Protein AF-0000000065772788 (afdb_homodimer)

InterPro domains:
  IPR006741 Accessory gene regulator B [MF_00784] (1-187)
  IPR006741 Accessory gene regulator B [PF04647] (7-178)
  IPR006741 Accessory gene regulator B [SM00793] (3-186)

Sequence (374 aa):
MRKFLKSAIEYLAKDLDLDKELLEQIQYVVIVLTFEFIKCISVILIAGILGYFKESLIVILSMCFIKPFIGGYHEDSQLKCFIATLIITTSIIMLVTFNKLNLFSIVILNLFSIFSIYNKAPVIDSRFPLTKEHLIKKNKILSVTNSSILFLITLIFFKISWISQTITWTLLIQTLLLFNKYKREDSMRKFLKSAIEYLAKDLDLDKELLEQIQYVVIVLTFEFIKCISVILIAGILGYFKESLIVILSMCFIKPFIGGYHEDSQLKCFIATLIITTSIIMLVTFNKLNLFSIVILNLFSIFSIYNKAPVIDSRFPLTKEHLIKKNKILSVTNSSILFLITLIFFKISWISQTITWTLLIQTLLLFNKYKREDS

Organism: Clostridium perfringens (strain 13 / Type A) (NCBI:txid195102)

Radius of gyration: 22.81 Å; Cα contacts (8 Å, |Δi|>4): 419; chains: 2; bounding box: 72×56×48 Å

Structure (mmCIF, N/CA/C/O backbone):
data_AF-0000000065772788-model_v1
#
loop_
_entity.id
_entity.type
_entity.pdbx_description
1 polymer 'Putative AgrB-like protein 1'
#
loop_
_atom_site.group_PDB
_atom_site.id
_atom_site.type_symbol
_atom_site.label_atom_id
_atom_site.label_alt_id
_atom_site.label_comp_id
_atom_site.label_asym_id
_atom_site.label_entity_id
_atom_site.label_seq_id
_atom_site.pdbx_PDB_ins_code
_atom_site.Cartn_x
_atom_site.Cartn_y
_atom_site.Cartn_z
_atom_site.occupancy
_atom_site.B_iso_or_equiv
_atom_site.auth_seq_id
_atom_site.auth_comp_id
_atom_site.auth_asym_id
_atom_site.auth_atom_id
_atom_site.pdbx_PDB_model_num
ATOM 1 N N . MET A 1 1 ? -33 10.641 -1.117 1 63.16 1 MET A N 1
ATOM 2 C CA . MET A 1 1 ? -32.531 9.891 0.041 1 63.16 1 MET A CA 1
ATOM 3 C C . MET A 1 1 ? -31.828 10.812 1.042 1 63.16 1 MET A C 1
ATOM 5 O O . MET A 1 1 ? -32.188 10.82 2.225 1 63.16 1 MET A O 1
ATOM 9 N N . ARG A 1 2 ? -31.078 11.656 0.508 1 64.94 2 ARG A N 1
ATOM 10 C CA . ARG A 1 2 ? -30.359 12.539 1.412 1 64.94 2 ARG A CA 1
ATOM 11 C C . ARG A 1 2 ? -31.312 13.398 2.23 1 64.94 2 ARG A C 1
ATOM 13 O O . ARG A 1 2 ? -31.141 13.555 3.441 1 64.94 2 ARG A O 1
ATOM 20 N N . LYS A 1 3 ? -32.219 13.906 1.571 1 65.69 3 LYS A N 1
ATOM 21 C CA . LYS A 1 3 ? -33.156 14.781 2.236 1 65.69 3 LYS A CA 1
ATOM 22 C C . LYS A 1 3 ? -33.969 14.023 3.299 1 65.69 3 LYS A C 1
ATOM 24 O O . LYS A 1 3 ? -34.219 14.555 4.379 1 65.69 3 LYS A O 1
ATOM 29 N N . PHE A 1 4 ? -34.219 12.797 2.908 1 64.69 4 PHE A N 1
ATOM 30 C CA . PHE A 1 4 ? -34.969 11.961 3.828 1 64.69 4 PHE A CA 1
ATOM 31 C C . PHE A 1 4 ? -34.156 11.641 5.07 1 64.69 4 PHE A C 1
ATOM 33 O O . PHE A 1 4 ? -34.656 11.695 6.191 1 64.69 4 PHE A O 1
ATOM 40 N N . LEU A 1 5 ? -32.938 11.305 4.914 1 66.06 5 LEU A N 1
ATOM 41 C CA . LEU A 1 5 ? -32.062 10.945 6.027 1 66.06 5 LEU A CA 1
ATOM 42 C C . LEU A 1 5 ? -31.812 12.148 6.938 1 66.06 5 LEU A C 1
ATOM 44 O O . LEU A 1 5 ? -31.797 12.008 8.164 1 66.06 5 LEU A O 1
ATOM 48 N N . LYS A 1 6 ? -31.719 13.289 6.234 1 69.31 6 LYS A N 1
ATOM 49 C CA . LYS A 1 6 ? -31.562 14.516 7.008 1 69.31 6 LYS A CA 1
ATOM 50 C C . LYS A 1 6 ? -32.781 14.773 7.898 1 69.31 6 LYS A C 1
ATOM 52 O O . LYS A 1 6 ? -32.625 15.117 9.07 1 69.31 6 LYS A O 1
ATOM 57 N N . SER A 1 7 ? -33.812 14.57 7.277 1 69.06 7 SER A N 1
ATOM 58 C CA . SER A 1 7 ? -35.062 14.805 8.008 1 69.06 7 SER A CA 1
ATOM 59 C C . SER A 1 7 ? -35.219 13.82 9.164 1 69.06 7 SER A C 1
ATOM 61 O O . SER A 1 7 ? -35.656 14.195 10.25 1 69.06 7 SER A O 1
ATOM 63 N N . ALA A 1 8 ? -34.781 12.625 8.953 1 70.25 8 ALA A N 1
ATOM 64 C CA . ALA A 1 8 ? -34.875 11.602 9.992 1 70.25 8 ALA A CA 1
ATOM 65 C C . ALA A 1 8 ? -33.969 11.938 11.164 1 70.25 8 ALA A C 1
ATOM 67 O O . ALA A 1 8 ? -34.344 11.781 12.328 1 70.25 8 ALA A O 1
ATOM 68 N N . ILE A 1 9 ? -32.844 12.43 10.914 1 68.56 9 ILE A N 1
ATOM 69 C CA . ILE A 1 9 ? -31.859 12.766 11.945 1 68.56 9 ILE A CA 1
ATOM 70 C C . ILE A 1 9 ? -32.344 13.977 12.734 1 68.56 9 ILE A C 1
ATOM 72 O O . ILE A 1 9 ? -32.25 14.008 13.969 1 68.56 9 ILE A O 1
ATOM 76 N N . GLU A 1 10 ? -32.906 14.93 11.969 1 68.94 10 GLU A N 1
ATOM 77 C CA . GLU A 1 10 ? -33.469 16.109 12.625 1 68.94 10 GLU A CA 1
ATOM 78 C C . GLU A 1 10 ? -34.594 15.742 13.555 1 68.94 10 GLU A C 1
ATOM 80 O O . GLU A 1 10 ? -34.75 16.312 14.641 1 68.94 10 GLU A O 1
ATOM 85 N N . TYR A 1 11 ? -35.219 14.805 13.086 1 67.31 11 TYR A N 1
ATOM 86 C CA . TYR A 1 11 ? -36.344 14.312 13.891 1 67.31 11 TYR A CA 1
ATOM 87 C C . TYR A 1 11 ? -35.844 13.641 15.164 1 67.31 11 TYR A C 1
ATOM 89 O O . TYR A 1 11 ? -36.375 13.875 16.25 1 67.31 11 TYR A O 1
ATOM 97 N N . LEU A 1 12 ? -34.781 12.922 15.078 1 66.44 12 LEU A N 1
ATOM 98 C CA . LEU A 1 12 ? -34.219 12.195 16.219 1 66.44 12 LEU A CA 1
ATOM 99 C C . LEU A 1 12 ? -33.5 13.148 17.172 1 66.44 12 LEU A C 1
ATOM 101 O O . LEU A 1 12 ? -33.5 12.93 18.391 1 66.44 12 LEU A O 1
ATOM 105 N N . ALA A 1 13 ? -32.969 14.18 16.594 1 66 13 ALA A N 1
ATOM 106 C CA . ALA A 1 13 ? -32.188 15.156 17.359 1 66 13 ALA A CA 1
ATOM 107 C C . ALA A 1 13 ? -33.094 16.156 18.078 1 66 13 ALA A C 1
ATOM 109 O O . ALA A 1 13 ? -32.688 16.844 19 1 66 13 ALA A O 1
ATOM 110 N N . LYS A 1 14 ? -34.281 16.297 17.547 1 63.72 14 LYS A N 1
ATOM 111 C CA . LYS A 1 14 ? -35.219 17.25 18.141 1 63.72 14 LYS A CA 1
ATOM 112 C C . LYS A 1 14 ? -35.25 17.078 19.656 1 63.72 14 LYS A C 1
ATOM 114 O O . LYS A 1 14 ? -35.312 18.062 20.391 1 63.72 14 LYS A O 1
ATOM 119 N N . ASP A 1 15 ? -35.156 15.836 20 1 63.75 15 ASP A N 1
ATOM 120 C CA . ASP A 1 15 ? -35.312 15.594 21.438 1 63.75 15 ASP A CA 1
ATOM 121 C C . ASP A 1 15 ? -33.969 15.641 22.141 1 63.75 15 ASP A C 1
ATOM 123 O O . ASP A 1 15 ? -33.906 15.609 23.375 1 63.75 15 ASP A O 1
ATOM 127 N N . LEU A 1 16 ? -32.938 15.703 21.281 1 62 16 LEU A N 1
ATOM 128 C CA . LEU A 1 16 ? -31.609 15.625 21.859 1 62 16 LEU A CA 1
ATOM 129 C C . LEU A 1 16 ? -30.922 16.984 21.812 1 62 16 LEU A C 1
ATOM 131 O O . LEU A 1 16 ? -30.984 17.672 20.797 1 62 16 LEU A O 1
ATOM 135 N N . ASP A 1 17 ? -31.328 18 22.594 1 65.5 17 ASP A N 1
ATOM 136 C CA . ASP A 1 17 ? -30.656 19.297 22.703 1 65.5 17 ASP A CA 1
ATOM 137 C C . ASP A 1 17 ? -29.234 19.234 22.156 1 65.5 17 ASP A C 1
ATOM 139 O O . ASP A 1 17 ? -28.281 19.531 22.875 1 65.5 17 ASP A O 1
ATOM 143 N N . LEU A 1 18 ? -29.062 18.75 21.016 1 65.12 18 LEU A N 1
ATOM 144 C CA . LEU A 1 18 ? -27.719 18.641 20.453 1 65.12 18 LEU A CA 1
ATOM 145 C C . LEU A 1 18 ? -27.312 19.953 19.781 1 65.12 18 LEU A C 1
ATOM 147 O O . LEU A 1 18 ? -28.156 20.641 19.203 1 65.12 18 LEU A O 1
ATOM 151 N N . ASP A 1 19 ? -26.109 20.375 20.016 1 76.12 19 ASP A N 1
ATOM 152 C CA . ASP A 1 19 ? -25.516 21.516 19.328 1 76.12 19 ASP A CA 1
ATOM 153 C C . ASP A 1 19 ? -25.562 21.328 17.812 1 76.12 19 ASP A C 1
ATOM 155 O O . ASP A 1 19 ? -25.469 20.203 17.312 1 76.12 19 ASP A O 1
ATOM 159 N N . LYS A 1 20 ? -25.969 22.359 17.109 1 77.69 20 LYS A N 1
ATOM 160 C CA . LYS A 1 20 ? -26.109 22.359 15.664 1 77.69 20 LYS A CA 1
ATOM 161 C C . LYS A 1 20 ? -24.906 21.703 14.984 1 77.69 20 LYS A C 1
ATOM 163 O O . LYS A 1 20 ? -25.062 20.953 14.016 1 77.69 20 LYS A O 1
ATOM 168 N N . GLU A 1 21 ? -23.719 21.922 15.5 1 75.31 21 GLU A N 1
ATOM 169 C CA . GLU A 1 21 ? -22.5 21.344 14.938 1 75.31 21 GLU A CA 1
ATOM 170 C C . GLU A 1 21 ? -22.469 19.828 15.094 1 75.31 21 GLU A C 1
ATOM 172 O O . GLU A 1 21 ? -22.094 19.109 14.164 1 75.31 21 GLU A O 1
ATOM 177 N N . LEU A 1 22 ? -22.891 19.406 16.188 1 74.5 22 LEU A N 1
ATOM 178 C CA . LEU A 1 22 ? -22.938 17.984 16.453 1 74.5 22 LEU A CA 1
ATOM 179 C C . LEU A 1 22 ? -24 17.297 15.594 1 74.5 22 LEU A C 1
ATOM 181 O O . LEU A 1 22 ? -23.781 16.188 15.094 1 74.5 22 LEU A O 1
ATOM 185 N N . LEU A 1 23 ? -25.016 17.984 15.375 1 78.5 23 LEU A N 1
ATOM 186 C CA . LEU A 1 23 ? -26.094 17.453 14.547 1 78.5 23 LEU A CA 1
ATOM 187 C C . LEU A 1 23 ? -25.641 17.281 13.102 1 78.5 23 LEU A C 1
ATOM 189 O O . LEU A 1 23 ? -25.938 16.266 12.469 1 78.5 23 LEU A O 1
ATOM 193 N N . GLU A 1 24 ? -24.891 18.219 12.586 1 78.56 24 GLU A N 1
ATOM 194 C CA . GLU A 1 24 ? -24.375 18.156 11.227 1 78.56 24 GLU A CA 1
ATOM 195 C C . GLU A 1 24 ? -23.391 17 11.07 1 78.56 24 GLU A C 1
ATOM 197 O O . GLU A 1 24 ? -23.375 16.312 10.047 1 78.56 24 GLU A O 1
ATOM 202 N N . GLN A 1 25 ? -22.578 16.812 12.078 1 74.94 25 GLN A N 1
ATOM 203 C CA . GLN A 1 25 ? -21.625 15.719 12.078 1 74.94 25 GLN A CA 1
ATOM 204 C C . GLN A 1 25 ? -22.328 14.367 12.07 1 74.94 25 GLN A C 1
ATOM 206 O O . GLN A 1 25 ? -21.969 13.469 11.312 1 74.94 25 GLN A O 1
ATOM 211 N N . ILE A 1 26 ? -23.375 14.273 12.875 1 77.19 26 ILE A N 1
ATOM 212 C CA . ILE A 1 26 ? -24.156 13.047 12.969 1 77.19 26 ILE A CA 1
ATOM 213 C C . ILE A 1 26 ? -24.875 12.789 11.648 1 77.19 26 ILE A C 1
ATOM 215 O O . ILE A 1 26 ? -24.891 11.656 11.156 1 77.19 26 ILE A O 1
ATOM 219 N N . GLN A 1 27 ? -25.422 13.844 11.109 1 79 27 GLN A N 1
ATOM 220 C CA . GLN A 1 27 ? -26.094 13.727 9.828 1 79 27 GLN A CA 1
ATOM 22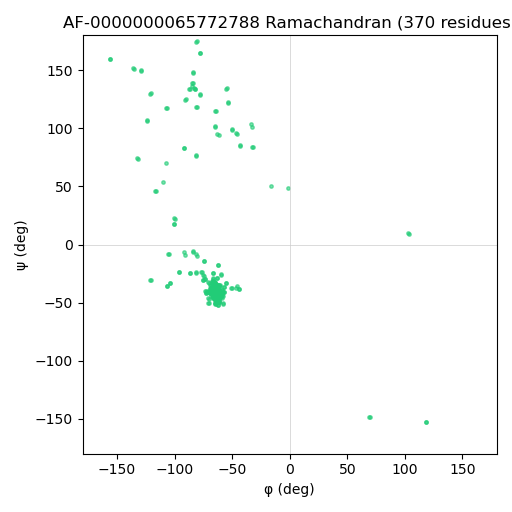1 C C . GLN A 1 27 ? -25.156 13.203 8.742 1 79 27 GLN A C 1
ATOM 223 O O . GLN A 1 27 ? -25.516 12.328 7.965 1 79 27 GLN A O 1
ATOM 228 N N . TYR A 1 28 ? -23.969 13.703 8.781 1 74.75 28 TYR A N 1
ATOM 229 C CA . TYR A 1 28 ? -22.969 13.297 7.801 1 74.75 28 TYR A CA 1
ATOM 230 C C . TYR A 1 28 ? -22.625 11.82 7.961 1 74.75 28 TYR A C 1
ATOM 232 O O . TYR A 1 28 ? -22.594 11.07 6.98 1 74.75 28 TYR A O 1
ATOM 240 N N . VAL A 1 29 ? -22.438 11.422 9.148 1 73.31 29 VAL A N 1
ATOM 241 C CA . VAL A 1 29 ? -22.031 10.055 9.445 1 73.31 29 VAL A CA 1
ATOM 242 C C . VAL A 1 29 ? -23.141 9.086 9.047 1 73.31 29 VAL A C 1
ATOM 244 O O . VAL A 1 29 ? -22.875 8.047 8.438 1 73.31 29 VAL A O 1
ATOM 247 N N . VAL A 1 30 ? -24.312 9.492 9.32 1 80.94 30 VAL A N 1
ATOM 248 C CA . VAL A 1 30 ? -25.453 8.633 9.023 1 80.94 30 VAL A CA 1
ATOM 249 C C . VAL A 1 30 ? -25.641 8.508 7.516 1 80.94 30 VAL A C 1
ATOM 251 O O . VAL A 1 30 ? -25.891 7.414 7.004 1 80.94 30 VAL A O 1
ATOM 254 N N . ILE A 1 31 ? -25.5 9.562 6.824 1 80.81 31 ILE A N 1
ATOM 255 C CA . ILE A 1 31 ? -25.641 9.562 5.371 1 80.81 31 ILE A CA 1
ATOM 256 C C . ILE A 1 31 ? -24.547 8.688 4.75 1 80.81 31 ILE A C 1
ATOM 258 O O . ILE A 1 31 ? -24.828 7.832 3.914 1 80.81 31 ILE A O 1
ATOM 262 N N . VAL A 1 32 ? -23.328 8.852 5.227 1 77.94 32 VAL A N 1
ATOM 263 C CA . VAL A 1 32 ? -22.203 8.102 4.695 1 77.94 32 VAL A CA 1
ATOM 264 C C . VAL A 1 32 ? -22.375 6.613 5.008 1 77.94 32 VAL A C 1
ATOM 266 O O . VAL A 1 32 ? -22.156 5.762 4.145 1 77.94 32 VAL A O 1
ATOM 269 N N . LEU A 1 33 ? -22.891 6.316 6.152 1 82.06 33 LEU A N 1
ATOM 270 C CA . LEU A 1 33 ? -23.094 4.93 6.562 1 82.06 33 LEU A CA 1
ATOM 271 C C . LEU A 1 33 ? -24.188 4.273 5.738 1 82.06 33 LEU A C 1
ATOM 273 O O . LEU A 1 33 ? -24.062 3.111 5.34 1 82.06 33 LEU A O 1
ATOM 277 N N . THR A 1 34 ? -25.219 5.008 5.52 1 86.38 34 THR A N 1
ATOM 278 C CA . THR A 1 34 ? -26.328 4.496 4.723 1 86.38 34 THR A CA 1
ATOM 279 C C . THR A 1 34 ? -25.875 4.191 3.297 1 86.38 34 THR A C 1
ATOM 281 O O . THR A 1 34 ? -26.141 3.109 2.773 1 86.38 34 THR A O 1
ATOM 284 N N . PHE A 1 35 ? -25.188 5.023 2.744 1 86.88 35 PHE A N 1
ATOM 285 C CA . PHE A 1 35 ? -24.703 4.82 1.384 1 86.88 35 PHE A CA 1
ATOM 286 C C . PHE A 1 35 ? -23.688 3.682 1.334 1 86.88 35 PHE A C 1
ATOM 288 O O . PHE A 1 35 ? -23.609 2.949 0.345 1 86.88 35 PHE A O 1
ATOM 295 N N . GLU A 1 36 ? -22.891 3.551 2.365 1 87.06 36 GLU A N 1
ATOM 296 C CA . GLU A 1 36 ? -21.953 2.438 2.463 1 87.06 36 GLU A CA 1
ATOM 297 C C . GLU A 1 36 ? -22.688 1.097 2.434 1 87.06 36 GLU A C 1
ATOM 299 O O . GLU A 1 36 ? -22.25 0.165 1.75 1 87.06 36 GLU A O 1
ATOM 304 N N . PHE A 1 37 ? -23.797 1.07 3.137 1 90.62 37 PHE A N 1
ATOM 305 C CA . PHE A 1 37 ? -24.594 -0.15 3.18 1 90.62 37 PHE A CA 1
ATOM 306 C C . PHE A 1 37 ? -25.188 -0.455 1.81 1 90.62 37 PHE A C 1
ATOM 308 O O . PHE A 1 37 ? -25.141 -1.598 1.348 1 90.62 37 PHE A O 1
ATOM 315 N N . ILE A 1 38 ? -25.656 0.48 1.229 1 92.5 38 ILE A N 1
ATOM 316 C CA . ILE A 1 38 ? -26.25 0.318 -0.093 1 92.5 38 ILE A CA 1
ATOM 317 C C . ILE A 1 38 ? -25.188 -0.122 -1.091 1 92.5 38 ILE A C 1
ATOM 319 O O . ILE A 1 38 ? -25.406 -1.04 -1.884 1 92.5 38 ILE A O 1
ATOM 323 N N . LYS A 1 39 ? -24.078 0.503 -0.977 1 93.12 39 LYS A N 1
ATOM 324 C CA . LYS A 1 39 ? -22.969 0.176 -1.866 1 93.12 39 LYS A CA 1
ATOM 325 C C . LYS A 1 39 ? -22.516 -1.268 -1.669 1 93.12 39 LYS A C 1
ATOM 327 O O . LYS A 1 39 ? -22.281 -1.986 -2.641 1 93.12 39 LYS A O 1
ATOM 332 N N . CYS A 1 40 ? -22.453 -1.722 -0.493 1 94.69 40 CYS A N 1
ATOM 333 C CA . CYS A 1 40 ? -22.016 -3.082 -0.185 1 94.69 40 CYS A CA 1
ATOM 334 C C . CYS A 1 40 ? -22.984 -4.105 -0.778 1 94.69 40 CYS A C 1
ATOM 336 O O . CYS A 1 40 ? -22.547 -5.043 -1.452 1 94.69 40 CYS A O 1
ATOM 338 N N . ILE A 1 41 ? -24.234 -3.854 -0.594 1 96.12 41 ILE A N 1
ATOM 339 C CA . ILE A 1 41 ? -25.266 -4.762 -1.083 1 96.12 41 ILE A CA 1
ATOM 340 C C . ILE A 1 41 ? -25.25 -4.773 -2.609 1 96.12 41 ILE A C 1
ATOM 342 O O . ILE A 1 41 ? -25.312 -5.84 -3.23 1 96.12 41 ILE A O 1
ATOM 346 N N . SER A 1 42 ? -25.188 -3.641 -3.176 1 96.88 42 SER A N 1
ATOM 347 C CA . SER A 1 42 ? -25.219 -3.521 -4.629 1 96.88 42 SER A CA 1
ATOM 348 C C . SER A 1 42 ? -24.031 -4.238 -5.266 1 96.88 42 SER A C 1
ATOM 350 O O . SER A 1 42 ? -24.188 -4.949 -6.258 1 96.88 42 SER A O 1
ATOM 352 N N . VAL A 1 43 ? -22.891 -4.109 -4.707 1 97.06 43 VAL A N 1
ATOM 353 C CA . VAL A 1 43 ? -21.672 -4.711 -5.254 1 97.06 43 VAL A CA 1
ATOM 354 C C . VAL A 1 43 ? -21.766 -6.23 -5.145 1 97.06 43 VAL A C 1
ATOM 356 O O . VAL A 1 43 ? -21.391 -6.949 -6.078 1 97.06 43 VAL A O 1
ATOM 359 N N . ILE A 1 44 ? -22.281 -6.746 -4.066 1 97.56 44 ILE A N 1
ATOM 360 C CA . ILE A 1 44 ? -22.438 -8.18 -3.867 1 97.56 44 ILE A CA 1
ATOM 361 C C . ILE A 1 44 ? -23.422 -8.742 -4.895 1 97.56 44 ILE A C 1
ATOM 363 O O . ILE A 1 44 ? -23.188 -9.805 -5.477 1 97.56 44 ILE A O 1
ATOM 367 N N . LEU A 1 45 ? -24.453 -8.008 -5.129 1 97.31 45 LEU A N 1
ATOM 368 C CA . LEU A 1 45 ? -25.469 -8.438 -6.082 1 97.31 45 LEU A CA 1
ATOM 369 C C . LEU A 1 45 ? -24.906 -8.477 -7.5 1 97.31 45 LEU A C 1
ATOM 371 O O . LEU A 1 45 ? -25.094 -9.453 -8.219 1 97.31 45 LEU A O 1
ATOM 375 N N . ILE A 1 46 ? -24.219 -7.469 -7.867 1 97.69 46 ILE A N 1
ATOM 376 C CA . ILE A 1 46 ? -23.656 -7.379 -9.203 1 97.69 46 ILE A CA 1
ATOM 377 C C . ILE A 1 46 ? -22.625 -8.492 -9.398 1 97.69 46 ILE A C 1
ATOM 379 O O . ILE A 1 46 ? -22.656 -9.203 -10.406 1 97.69 46 ILE A O 1
ATOM 383 N N . ALA A 1 47 ? -21.734 -8.656 -8.469 1 97.19 47 ALA A N 1
ATOM 384 C CA . ALA A 1 47 ? -20.734 -9.719 -8.539 1 97.19 47 ALA A CA 1
ATOM 385 C C . ALA A 1 47 ? -21.391 -11.094 -8.523 1 97.19 47 ALA A C 1
ATOM 387 O O . ALA A 1 47 ? -20.922 -12.023 -9.188 1 97.19 47 ALA A O 1
ATOM 388 N N . GLY A 1 48 ? -22.484 -11.219 -7.785 1 96.81 48 GLY A N 1
ATOM 389 C CA . GLY A 1 48 ? -23.219 -12.477 -7.73 1 96.81 48 GLY A CA 1
ATOM 390 C C . GLY A 1 48 ? -23.844 -12.867 -9.062 1 96.81 48 GLY A C 1
ATOM 391 O O . GLY A 1 48 ? -23.828 -14.039 -9.438 1 96.81 48 GLY A O 1
ATOM 392 N N . ILE A 1 49 ? -24.297 -11.93 -9.758 1 97.12 49 ILE A N 1
ATOM 393 C CA . ILE A 1 49 ? -24.859 -12.18 -11.078 1 97.12 49 ILE A CA 1
ATOM 394 C C . ILE A 1 49 ? -23.781 -12.688 -12.023 1 97.12 49 ILE A C 1
ATOM 396 O O . ILE A 1 49 ? -24.047 -13.531 -12.883 1 97.12 49 ILE A O 1
ATOM 400 N N . LEU A 1 50 ? -22.562 -12.242 -11.828 1 95.94 50 LEU A N 1
ATOM 401 C CA . LEU A 1 50 ? -21.438 -12.648 -12.648 1 95.94 50 LEU A CA 1
ATOM 402 C C . LEU A 1 50 ? -20.859 -13.969 -12.156 1 95.94 50 LEU A C 1
ATOM 404 O O . LEU A 1 50 ? -19.906 -14.492 -12.734 1 95.94 50 LEU A O 1
ATOM 408 N N . GLY A 1 51 ? -21.344 -14.508 -11.008 1 96.44 51 GLY A N 1
ATOM 409 C CA . GLY A 1 51 ? -20.953 -15.82 -10.523 1 96.44 51 GLY A CA 1
ATOM 410 C C . GLY A 1 51 ? -19.969 -15.758 -9.375 1 96.44 51 GLY A C 1
ATOM 411 O O . GLY A 1 51 ? -19.375 -16.781 -9 1 96.44 51 GLY A O 1
ATOM 412 N N . TYR A 1 52 ? -19.734 -14.578 -8.852 1 97.38 52 TYR A N 1
ATOM 413 C CA . TYR A 1 52 ? -18.719 -14.422 -7.812 1 97.38 52 TYR A CA 1
ATOM 414 C C . TYR A 1 52 ? -19.359 -13.961 -6.504 1 97.38 52 TYR A C 1
ATOM 416 O O . TYR A 1 52 ? -18.859 -13.023 -5.871 1 97.38 52 TYR A O 1
ATOM 424 N N . PHE A 1 53 ? -20.406 -14.531 -6.105 1 97.31 53 PHE A N 1
ATOM 425 C CA . PHE A 1 53 ? -21.156 -14.156 -4.918 1 97.31 53 PHE A CA 1
ATOM 426 C C . PHE A 1 53 ? -20.328 -14.383 -3.656 1 97.31 53 PHE A C 1
ATOM 428 O O . PHE A 1 53 ? -20.156 -13.469 -2.844 1 97.31 53 PHE A O 1
ATOM 435 N N . LYS A 1 54 ? -19.766 -15.555 -3.521 1 97.12 54 LYS A N 1
ATOM 436 C CA . LYS A 1 54 ? -19.031 -15.898 -2.307 1 97.12 54 LYS A CA 1
ATOM 437 C C . LYS A 1 54 ? -17.797 -15.023 -2.146 1 97.12 54 LYS A C 1
ATOM 439 O O . LYS A 1 54 ? -17.531 -14.508 -1.059 1 97.12 54 LYS A O 1
ATOM 444 N N . GLU A 1 55 ? -17.078 -14.836 -3.236 1 96.94 55 GLU A N 1
ATOM 445 C CA . GLU A 1 55 ? -15.875 -14.008 -3.201 1 96.94 55 GLU A CA 1
ATOM 446 C C . GLU A 1 55 ? -16.203 -12.562 -2.832 1 96.94 55 GLU A C 1
ATOM 448 O O . GLU A 1 55 ? -15.523 -11.961 -1.998 1 96.94 55 GLU A O 1
ATOM 453 N N . SER A 1 56 ? -17.25 -12.062 -3.498 1 97.88 56 SER A N 1
ATOM 454 C CA . SER A 1 56 ? -17.625 -10.672 -3.242 1 97.88 56 SER A CA 1
ATOM 455 C C . SER A 1 56 ? -18.109 -10.484 -1.809 1 97.88 56 SER A C 1
ATOM 457 O O . SER A 1 56 ? -17.859 -9.438 -1.198 1 97.88 56 SER A O 1
ATOM 459 N N . LEU A 1 57 ? -18.719 -11.445 -1.305 1 98 57 LEU A N 1
ATOM 460 C CA . LEU A 1 57 ? -19.188 -11.391 0.077 1 98 57 LEU A CA 1
ATOM 461 C C . LEU A 1 57 ? -18.016 -11.281 1.044 1 98 57 LEU A C 1
ATOM 463 O O . LEU A 1 57 ? -18.031 -10.453 1.955 1 98 57 LEU A O 1
ATOM 467 N N . ILE A 1 58 ? -17 -12.047 0.851 1 98.25 58 ILE A N 1
ATOM 468 C CA . ILE A 1 58 ? -15.844 -12.039 1.731 1 98.25 58 ILE A CA 1
ATOM 469 C C . ILE A 1 58 ? -15.086 -10.727 1.58 1 98.25 58 ILE A C 1
ATOM 471 O O . ILE A 1 58 ? -14.609 -10.156 2.566 1 98.25 58 ILE A O 1
ATOM 475 N N . VAL A 1 59 ? -14.984 -10.266 0.371 1 98.38 59 VAL A N 1
ATOM 476 C CA . VAL A 1 59 ? -14.32 -8.984 0.125 1 98.38 59 VAL A CA 1
ATOM 477 C C . VAL A 1 59 ? -15.023 -7.883 0.91 1 98.38 59 VAL A C 1
ATOM 479 O O . VAL A 1 59 ? -14.383 -7.141 1.659 1 98.38 59 VAL A O 1
ATOM 482 N N . ILE A 1 60 ? -16.328 -7.848 0.75 1 97.56 60 ILE A N 1
ATOM 483 C CA . ILE A 1 60 ? -17.109 -6.773 1.345 1 97.56 60 ILE A CA 1
ATOM 484 C C . ILE A 1 60 ? -17.094 -6.895 2.867 1 97.56 60 ILE A C 1
ATOM 486 O O . ILE A 1 60 ? -16.922 -5.898 3.572 1 97.56 60 ILE A O 1
ATOM 490 N N . LEU A 1 61 ? -17.203 -8.055 3.359 1 97.19 61 LEU A N 1
ATOM 491 C CA . LEU A 1 61 ? -17.156 -8.266 4.801 1 97.19 61 LEU A CA 1
ATOM 492 C C . LEU A 1 61 ? -15.797 -7.852 5.371 1 97.19 61 LEU A C 1
ATOM 494 O O . LEU A 1 61 ? -15.734 -7.211 6.422 1 97.19 61 LEU A O 1
ATOM 498 N N . SER A 1 62 ? -14.75 -8.219 4.68 1 97.94 62 SER A N 1
ATOM 499 C CA . SER A 1 62 ? -13.406 -7.848 5.113 1 97.94 62 SER A CA 1
ATOM 500 C C . SER A 1 62 ? -13.211 -6.336 5.074 1 97.94 62 SER A C 1
ATOM 502 O O . SER A 1 62 ? -12.633 -5.754 5.996 1 97.94 62 SER A O 1
ATOM 504 N N . MET A 1 63 ? -13.711 -5.73 4.074 1 95.94 63 MET A N 1
ATOM 505 C CA . MET A 1 63 ? -13.602 -4.277 3.945 1 95.94 63 MET A CA 1
ATOM 506 C C . MET A 1 63 ? -14.375 -3.576 5.059 1 95.94 63 MET A C 1
ATOM 508 O O . MET A 1 63 ? -13.867 -2.625 5.66 1 95.94 63 MET A O 1
ATOM 512 N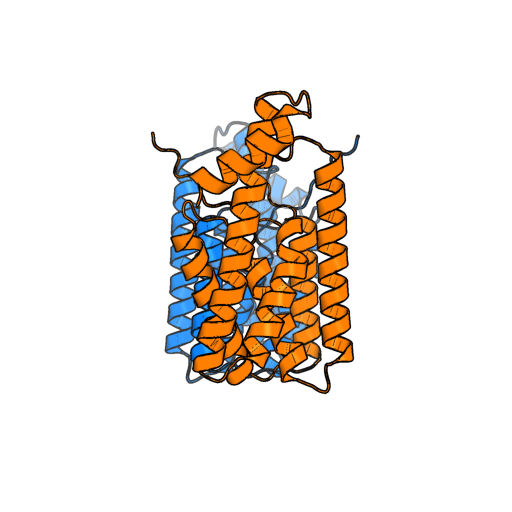 N . CYS A 1 64 ? -15.547 -4.062 5.324 1 93.5 64 CYS A N 1
ATOM 513 C CA . CYS A 1 64 ? -16.391 -3.459 6.355 1 93.5 64 CYS A CA 1
ATOM 514 C C . CYS A 1 64 ? -15.766 -3.639 7.734 1 93.5 64 CYS A C 1
ATOM 516 O O . CYS A 1 64 ? -16 -2.83 8.633 1 93.5 64 CYS A O 1
ATOM 518 N N . PHE A 1 65 ? -14.984 -4.609 7.836 1 95.31 65 PHE A N 1
ATOM 519 C CA . PHE A 1 65 ? -14.375 -4.949 9.117 1 95.31 65 PHE A CA 1
ATOM 520 C C . PHE A 1 65 ? -13.234 -3.99 9.445 1 95.31 65 PHE A C 1
ATOM 522 O O . PHE A 1 65 ? -12.945 -3.738 10.617 1 95.31 65 PHE A O 1
ATOM 529 N N . ILE A 1 66 ? -12.617 -3.354 8.469 1 94.56 66 ILE A N 1
ATOM 530 C CA . ILE A 1 66 ? -11.414 -2.574 8.742 1 94.56 66 ILE A CA 1
ATOM 531 C C . ILE A 1 66 ? -11.641 -1.119 8.336 1 94.56 66 ILE A C 1
ATOM 533 O O . ILE A 1 66 ? -11.164 -0.202 9.016 1 94.56 66 ILE A O 1
ATOM 537 N N . LYS A 1 67 ? -12.406 -0.808 7.398 1 90.38 67 LYS A N 1
ATOM 538 C CA . LYS A 1 67 ? -12.5 0.48 6.719 1 90.38 67 LYS A CA 1
ATOM 539 C C . LYS A 1 67 ? -12.977 1.573 7.668 1 90.38 67 LYS A C 1
ATOM 541 O O . LYS A 1 67 ? -12.445 2.682 7.668 1 90.38 67 LYS A O 1
ATOM 546 N N . PRO A 1 68 ? -13.992 1.375 8.508 1 87.62 68 PRO A N 1
ATOM 547 C CA . PRO A 1 68 ? -14.469 2.439 9.391 1 87.62 68 PRO A CA 1
ATOM 548 C C . PRO A 1 68 ? -13.406 2.908 10.383 1 87.62 68 PRO A C 1
ATOM 550 O O . PRO A 1 68 ? -13.484 4.027 10.891 1 87.62 68 PRO A O 1
ATOM 553 N N . PHE A 1 69 ? -12.391 2.08 10.539 1 90.5 69 PHE A N 1
ATOM 554 C CA . PHE A 1 69 ? -11.414 2.387 11.586 1 90.5 69 PHE A CA 1
ATOM 555 C C . PHE A 1 69 ? -10.133 2.951 10.984 1 90.5 69 PHE A C 1
ATOM 557 O O . PHE A 1 69 ? -9.422 3.717 11.633 1 90.5 69 PHE A O 1
ATOM 564 N N . ILE A 1 70 ? -9.789 2.512 9.82 1 91.31 70 ILE A N 1
ATOM 565 C CA . ILE A 1 70 ? -8.547 2.979 9.211 1 91.31 70 ILE A CA 1
ATOM 566 C C . ILE A 1 70 ? -8.812 4.27 8.438 1 91.31 70 ILE A C 1
ATOM 568 O O . ILE A 1 70 ? -7.898 5.07 8.219 1 91.31 70 ILE A O 1
ATOM 572 N N . GLY A 1 71 ? -10.047 4.469 8.016 1 84.12 71 GLY A N 1
ATOM 573 C CA . GLY A 1 71 ? -10.359 5.602 7.152 1 84.12 71 GLY A CA 1
ATOM 574 C C . GLY A 1 71 ? -9.758 5.477 5.766 1 84.12 71 GLY A C 1
ATOM 575 O O . GLY A 1 71 ? -9.664 4.375 5.219 1 84.12 71 GLY A O 1
ATOM 576 N N . GLY A 1 72 ? -9.438 6.684 5.219 1 76.38 72 GLY A N 1
ATOM 577 C CA . GLY A 1 72 ? -8.789 6.66 3.916 1 76.38 72 GLY A CA 1
ATOM 578 C C . GLY A 1 72 ? -9.602 7.348 2.834 1 76.38 72 GLY A C 1
ATOM 579 O O . GLY A 1 72 ? -10.398 8.242 3.121 1 76.38 72 GLY A O 1
ATOM 580 N N . TYR A 1 73 ? -9.383 6.891 1.672 1 71.31 73 TYR A N 1
ATOM 581 C CA . TYR A 1 73 ? -9.812 7.527 0.435 1 71.31 73 TYR A CA 1
ATOM 582 C C . TYR A 1 73 ? -11.336 7.57 0.348 1 71.31 73 TYR A C 1
ATOM 584 O O . TYR A 1 73 ? -12 6.535 0.469 1 71.31 73 TYR A O 1
ATOM 592 N N . HIS A 1 74 ? -11.898 8.805 0.372 1 65.44 74 HIS A N 1
ATOM 593 C CA . HIS A 1 74 ? -13.312 9.039 0.082 1 65.44 74 HIS A CA 1
ATOM 594 C C . HIS A 1 74 ? -13.477 9.992 -1.101 1 65.44 74 HIS A C 1
ATOM 596 O O . HIS A 1 74 ? -12.75 10.977 -1.222 1 65.44 74 HIS A O 1
ATOM 602 N N . GLU A 1 75 ? -14.305 9.508 -1.987 1 69.06 75 GLU A N 1
ATOM 603 C CA . GLU A 1 75 ? -14.594 10.375 -3.121 1 69.06 75 GLU A CA 1
ATOM 604 C C . GLU A 1 75 ? -15.602 11.461 -2.74 1 69.06 75 GLU A C 1
ATOM 606 O O . GLU A 1 75 ? -16.219 11.391 -1.679 1 69.06 75 GLU A O 1
ATOM 611 N N . ASP A 1 76 ? -15.68 12.438 -3.57 1 75.38 76 ASP A N 1
ATOM 612 C CA . ASP A 1 76 ? -16.531 13.594 -3.324 1 75.38 76 ASP A CA 1
ATOM 613 C C . ASP A 1 76 ? -18 13.25 -3.551 1 75.38 76 ASP A C 1
ATOM 615 O O . ASP A 1 76 ? -18.891 13.953 -3.076 1 75.38 76 ASP A O 1
ATOM 619 N N . SER A 1 77 ? -18.188 12.109 -4.199 1 83.75 77 SER A N 1
ATOM 620 C CA . SER A 1 77 ? -19.562 11.703 -4.477 1 83.75 77 SER A CA 1
ATOM 621 C C . SER A 1 77 ? -19.766 10.219 -4.18 1 83.75 77 SER A C 1
ATOM 623 O O . SER A 1 77 ? -18.828 9.422 -4.273 1 83.75 77 SER A O 1
ATOM 625 N N . GLN A 1 78 ? -20.969 9.875 -3.834 1 83.88 78 GLN A N 1
ATOM 626 C CA . GLN A 1 78 ? -21.328 8.5 -3.508 1 83.88 78 GLN A CA 1
ATOM 627 C C . GLN A 1 78 ? -21.219 7.598 -4.734 1 83.88 78 GLN A C 1
ATOM 629 O O . GLN A 1 78 ? -20.828 6.434 -4.621 1 83.88 78 GLN A O 1
ATOM 634 N N . LEU A 1 79 ? -21.5 8.234 -5.84 1 88.56 79 LEU A N 1
ATOM 635 C CA . LEU A 1 79 ? -21.406 7.465 -7.078 1 88.56 79 LEU A CA 1
ATOM 636 C C . LEU A 1 79 ? -19.953 7.098 -7.379 1 88.56 79 LEU A C 1
ATOM 638 O O . LEU A 1 79 ? -19.672 5.969 -7.789 1 88.56 79 LEU A O 1
ATOM 642 N N . LYS A 1 80 ? -19.094 8 -7.164 1 90 80 LYS A N 1
ATOM 643 C CA . LYS A 1 80 ? -17.672 7.738 -7.383 1 90 80 LYS A CA 1
ATOM 644 C C . LYS A 1 80 ? -17.156 6.688 -6.406 1 90 80 LYS A C 1
ATOM 646 O O . LYS A 1 80 ? -16.344 5.844 -6.777 1 90 80 LYS A O 1
ATOM 651 N N . CYS A 1 81 ? -17.609 6.77 -5.223 1 89.06 81 CYS A N 1
ATOM 652 C CA . CYS A 1 81 ? -17.219 5.777 -4.227 1 89.06 81 CYS A CA 1
ATOM 653 C C . CYS A 1 81 ? -17.75 4.395 -4.594 1 89.06 81 CYS A C 1
ATOM 655 O O . CYS A 1 81 ? -17.078 3.389 -4.383 1 89.06 81 CYS A O 1
ATOM 657 N N . PHE A 1 82 ? -18.984 4.426 -5.137 1 92.62 82 PHE A N 1
ATOM 658 C CA . PHE A 1 82 ? -19.578 3.172 -5.582 1 92.62 82 PHE A CA 1
ATOM 659 C C . PHE A 1 82 ? -18.766 2.551 -6.707 1 92.62 82 PHE A C 1
ATOM 661 O O . PHE A 1 82 ? -18.438 1.364 -6.656 1 92.62 82 PHE A O 1
ATOM 668 N N . ILE A 1 83 ? -18.375 3.307 -7.672 1 94.62 83 ILE A N 1
ATOM 669 C CA . ILE A 1 83 ? -17.594 2.84 -8.812 1 94.62 83 ILE A CA 1
ATOM 670 C C . ILE A 1 83 ? -16.219 2.352 -8.336 1 94.62 83 ILE A C 1
ATOM 672 O O . ILE A 1 83 ? -15.734 1.312 -8.781 1 94.62 83 ILE A O 1
ATOM 676 N N . ALA A 1 84 ? -15.656 3.096 -7.48 1 93.56 84 ALA A N 1
ATOM 677 C CA . ALA A 1 84 ? -14.367 2.705 -6.922 1 93.56 84 ALA A CA 1
ATOM 678 C C . ALA A 1 84 ? -14.461 1.354 -6.219 1 93.56 84 ALA A C 1
ATOM 680 O O . ALA A 1 84 ? -13.594 0.497 -6.387 1 93.56 84 ALA A O 1
ATOM 681 N N . THR A 1 85 ? -15.555 1.168 -5.453 1 94.56 85 THR A N 1
ATOM 682 C CA . THR A 1 85 ? -15.75 -0.088 -4.738 1 94.56 85 THR A CA 1
ATOM 683 C C . THR A 1 85 ? -15.945 -1.243 -5.715 1 94.56 85 THR A C 1
ATOM 685 O O . THR A 1 85 ? -15.453 -2.35 -5.484 1 94.56 85 THR A O 1
ATOM 688 N N . LEU A 1 86 ? -16.594 -0.978 -6.773 1 96.56 86 LEU A N 1
ATOM 689 C CA . LEU A 1 86 ? -16.781 -1.991 -7.805 1 96.56 86 LEU A CA 1
ATOM 690 C C . LEU A 1 86 ? -15.445 -2.383 -8.43 1 96.56 86 LEU A C 1
ATOM 692 O O . LEU A 1 86 ? -15.18 -3.57 -8.625 1 96.56 86 LEU A O 1
ATOM 696 N N . ILE A 1 87 ? -14.648 -1.413 -8.711 1 96.88 87 ILE A N 1
ATOM 697 C CA . ILE A 1 87 ? -13.344 -1.648 -9.32 1 96.88 87 ILE A CA 1
ATOM 698 C C . ILE A 1 87 ? -12.461 -2.432 -8.359 1 96.88 87 ILE A C 1
ATOM 700 O O . ILE A 1 87 ? -11.805 -3.4 -8.75 1 96.88 87 ILE A O 1
ATOM 704 N N . ILE A 1 88 ? -12.453 -2.045 -7.133 1 97.25 88 ILE A N 1
ATOM 705 C CA . ILE A 1 88 ? -11.641 -2.697 -6.113 1 97.25 88 ILE A CA 1
ATOM 706 C C . ILE A 1 88 ? -12.07 -4.152 -5.961 1 97.25 88 ILE A C 1
ATOM 708 O O . ILE A 1 88 ? -11.234 -5.059 -5.984 1 97.25 88 ILE A O 1
ATOM 712 N N . THR A 1 89 ? -13.367 -4.34 -5.828 1 97.81 89 THR A N 1
ATOM 713 C CA . THR A 1 89 ? -13.891 -5.688 -5.633 1 97.81 89 THR A CA 1
ATOM 714 C C . THR A 1 89 ? -13.578 -6.566 -6.84 1 97.81 89 THR A C 1
ATOM 716 O O . THR A 1 89 ? -13.133 -7.707 -6.684 1 97.81 89 THR A O 1
ATOM 719 N N . THR A 1 90 ? -13.789 -6.062 -8 1 97.81 90 THR A N 1
ATOM 720 C CA . THR A 1 90 ? -13.492 -6.816 -9.219 1 97.81 90 THR A CA 1
ATOM 721 C C . THR A 1 90 ? -12.008 -7.133 -9.312 1 97.81 90 THR A C 1
ATOM 723 O O . THR A 1 90 ? -11.625 -8.242 -9.688 1 97.81 90 THR A O 1
ATOM 726 N N . SER A 1 91 ? -11.164 -6.191 -8.992 1 98.19 91 SER A N 1
ATOM 727 C CA . SER A 1 91 ? -9.719 -6.391 -9.023 1 98.19 91 SER A CA 1
ATOM 728 C C . SER A 1 91 ? -9.297 -7.504 -8.07 1 98.19 91 SER A C 1
ATOM 730 O O . SER A 1 91 ? -8.492 -8.367 -8.43 1 98.19 91 SER A O 1
ATOM 732 N N . ILE A 1 92 ? -9.867 -7.492 -6.898 1 98.38 92 ILE A N 1
ATOM 733 C CA . ILE A 1 92 ? -9.523 -8.5 -5.895 1 98.38 92 ILE A CA 1
ATOM 734 C C . ILE A 1 92 ? -9.961 -9.883 -6.383 1 98.38 92 ILE A C 1
ATOM 736 O O . ILE A 1 92 ? -9.195 -10.844 -6.281 1 98.38 92 ILE A O 1
ATOM 740 N N . ILE A 1 93 ? -11.156 -9.945 -6.883 1 97.94 93 ILE A N 1
ATOM 741 C CA . ILE A 1 93 ? -11.664 -11.211 -7.383 1 97.94 93 ILE A CA 1
ATOM 742 C C . ILE A 1 93 ? -10.758 -11.727 -8.5 1 97.94 93 ILE A C 1
ATOM 744 O O . ILE A 1 93 ? -10.445 -12.914 -8.555 1 97.94 93 ILE A O 1
ATOM 748 N N . MET A 1 94 ? -10.312 -10.883 -9.367 1 97.44 94 MET A N 1
ATOM 749 C CA . MET A 1 94 ? -9.398 -11.266 -10.445 1 97.44 94 MET A CA 1
ATOM 750 C C . MET A 1 94 ? -8.07 -11.758 -9.883 1 97.44 94 MET A C 1
ATOM 752 O O . MET A 1 94 ? -7.516 -12.75 -10.367 1 97.44 94 MET A O 1
ATOM 756 N N . LEU A 1 95 ? -7.547 -11.117 -8.922 1 97.69 95 LEU A N 1
ATOM 757 C CA . LEU A 1 95 ? -6.293 -11.523 -8.297 1 97.69 95 LEU A CA 1
ATOM 758 C C . LEU A 1 95 ? -6.418 -12.922 -7.688 1 97.69 95 LEU A C 1
ATOM 760 O O . LEU A 1 95 ? -5.496 -13.727 -7.789 1 97.69 95 LEU A O 1
ATOM 764 N N . VAL A 1 96 ? -7.539 -13.133 -7.047 1 96.94 96 VAL A N 1
ATOM 765 C CA . VAL A 1 96 ? -7.781 -14.422 -6.406 1 96.94 96 VAL A CA 1
ATOM 766 C C . VAL A 1 96 ? -7.926 -15.508 -7.473 1 96.94 96 VAL A C 1
ATOM 768 O O . VAL A 1 96 ? -7.418 -16.625 -7.305 1 96.94 96 VAL A O 1
ATOM 771 N N . THR A 1 97 ? -8.609 -15.195 -8.539 1 95.06 97 THR A N 1
ATOM 772 C CA . THR A 1 97 ? -8.914 -16.172 -9.586 1 95.06 97 THR A CA 1
ATOM 773 C C . THR A 1 97 ? -7.656 -16.547 -10.359 1 95.06 97 THR A C 1
ATOM 775 O O . THR A 1 97 ? -7.477 -17.703 -10.734 1 95.06 97 THR A O 1
ATOM 778 N N . PHE A 1 98 ? -6.734 -15.609 -10.516 1 94.25 98 PHE A N 1
ATOM 779 C CA . PHE A 1 98 ? -5.641 -15.844 -11.445 1 94.25 98 PHE A CA 1
ATOM 780 C C . PHE A 1 98 ? -4.348 -16.156 -10.703 1 94.25 98 PHE A C 1
ATOM 782 O O . PHE A 1 98 ? -3.33 -16.469 -11.32 1 94.25 98 PHE A O 1
ATOM 789 N N . ASN A 1 99 ? -4.422 -16 -9.43 1 92.75 99 ASN A N 1
ATOM 790 C CA . ASN A 1 99 ? -3.199 -16.234 -8.664 1 92.75 99 ASN A CA 1
ATOM 791 C C . ASN A 1 99 ? -3.439 -17.188 -7.492 1 92.75 99 ASN A C 1
ATOM 793 O O . ASN A 1 99 ? -4.555 -17.281 -6.984 1 92.75 99 ASN A O 1
ATOM 797 N N . LYS A 1 100 ? -2.387 -17.922 -7.164 1 92.69 100 LYS A N 1
ATOM 798 C CA . LYS A 1 100 ? -2.371 -18.75 -5.961 1 92.69 100 LYS A CA 1
ATOM 799 C C . LYS A 1 100 ? -1.192 -18.391 -5.062 1 92.69 100 LYS A C 1
ATOM 801 O O . LYS A 1 100 ? -0.046 -18.719 -5.371 1 92.69 100 LYS A O 1
ATOM 806 N N . LEU A 1 101 ? -1.525 -17.75 -3.996 1 95 101 LEU A N 1
ATOM 807 C CA . LEU A 1 101 ? -0.489 -17.359 -3.049 1 95 101 LEU A CA 1
ATOM 808 C C . LEU A 1 101 ? -0.127 -18.516 -2.125 1 95 101 LEU A C 1
ATOM 810 O O . LEU A 1 101 ? -1.01 -19.234 -1.647 1 95 101 LEU A O 1
ATOM 814 N N . ASN A 1 102 ? 1.092 -18.719 -1.95 1 94.62 102 ASN A N 1
ATOM 815 C CA . ASN A 1 102 ? 1.525 -19.703 -0.959 1 94.62 102 ASN A CA 1
ATOM 816 C C . ASN A 1 102 ? 1.511 -19.109 0.45 1 94.62 102 ASN A C 1
ATOM 818 O O . ASN A 1 102 ? 1.257 -17.922 0.629 1 94.62 102 ASN A O 1
ATOM 822 N N . LEU A 1 103 ? 1.773 -19.922 1.437 1 95.75 103 LEU A N 1
ATOM 823 C CA . LEU A 1 103 ? 1.691 -19.516 2.836 1 95.75 103 LEU A CA 1
ATOM 824 C C . LEU A 1 103 ? 2.666 -18.375 3.137 1 95.75 103 LEU A C 1
ATOM 826 O O . LEU A 1 103 ? 2.307 -17.406 3.807 1 95.75 103 LEU A O 1
ATOM 830 N N . PHE A 1 104 ? 3.846 -18.469 2.637 1 95.88 104 PHE A N 1
ATOM 831 C CA . PHE A 1 104 ? 4.863 -17.453 2.881 1 95.88 104 PHE A CA 1
ATOM 832 C C . PHE A 1 104 ? 4.43 -16.094 2.32 1 95.88 104 PHE A C 1
ATOM 834 O O . PHE A 1 104 ? 4.609 -15.062 2.967 1 95.88 104 PHE A O 1
ATOM 841 N N . SER A 1 105 ? 3.885 -16.125 1.154 1 97.12 105 SER A N 1
ATOM 842 C CA . SER A 1 105 ? 3.436 -14.898 0.503 1 97.12 105 SER A CA 1
ATOM 843 C C . SER A 1 105 ? 2.301 -14.242 1.283 1 97.12 105 SER A C 1
ATOM 845 O O . SER A 1 105 ? 2.273 -13.023 1.442 1 97.12 105 SER A O 1
ATOM 847 N N . ILE A 1 106 ? 1.416 -15.07 1.793 1 97.75 106 ILE A N 1
ATOM 848 C CA . ILE A 1 106 ? 0.295 -14.578 2.586 1 97.75 106 ILE A CA 1
ATOM 849 C C . ILE A 1 106 ? 0.815 -13.883 3.844 1 97.75 106 ILE A C 1
ATOM 851 O O . ILE A 1 106 ? 0.365 -12.789 4.188 1 97.75 106 ILE A O 1
ATOM 855 N N . VAL A 1 107 ? 1.756 -14.477 4.453 1 98.12 107 VAL A N 1
AT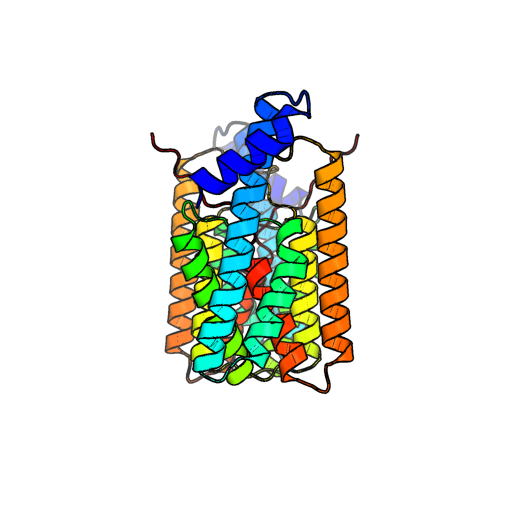OM 856 C CA . VAL A 1 107 ? 2.322 -13.945 5.688 1 98.12 107 VAL A CA 1
ATOM 857 C C . VAL A 1 107 ? 3.037 -12.625 5.398 1 98.12 107 VAL A C 1
ATOM 859 O O . VAL A 1 107 ? 2.822 -11.633 6.094 1 98.12 107 VAL A O 1
ATOM 862 N N . ILE A 1 108 ? 3.787 -12.562 4.379 1 98.31 108 ILE A N 1
ATOM 863 C CA . ILE A 1 108 ? 4.582 -11.398 4.02 1 98.31 108 ILE A CA 1
ATOM 864 C C . ILE A 1 108 ? 3.66 -10.227 3.697 1 98.31 108 ILE A C 1
ATOM 866 O O . ILE A 1 108 ? 3.818 -9.133 4.246 1 98.31 108 ILE A O 1
ATOM 870 N N . LEU A 1 109 ? 2.73 -10.477 2.852 1 98.44 109 LEU A N 1
ATOM 871 C CA . LEU A 1 109 ? 1.843 -9.414 2.395 1 98.44 109 LEU A CA 1
ATOM 872 C C . LEU A 1 109 ? 1.001 -8.875 3.547 1 98.44 109 LEU A C 1
ATOM 874 O O . LEU A 1 109 ? 0.797 -7.664 3.66 1 98.44 109 LEU A O 1
ATOM 878 N N . ASN A 1 110 ? 0.535 -9.781 4.406 1 98.62 110 ASN A N 1
ATOM 879 C CA . ASN A 1 110 ? -0.259 -9.344 5.551 1 98.62 110 ASN A CA 1
ATOM 880 C C . ASN A 1 110 ? 0.588 -8.57 6.555 1 98.62 110 ASN A C 1
ATOM 882 O O . ASN A 1 110 ? 0.139 -7.562 7.105 1 98.62 110 ASN A O 1
ATOM 886 N N . LEU A 1 111 ? 1.786 -8.977 6.77 1 98.38 111 LEU A N 1
ATOM 887 C CA . LEU A 1 111 ? 2.656 -8.289 7.719 1 98.38 111 LEU A CA 1
ATOM 888 C C . LEU A 1 111 ? 2.994 -6.887 7.234 1 98.38 111 LEU A C 1
ATOM 890 O O . LEU A 1 111 ? 2.986 -5.934 8.016 1 98.38 111 LEU A O 1
ATOM 894 N N . PHE A 1 112 ? 3.27 -6.746 5.984 1 97.94 112 PHE A N 1
ATOM 895 C CA . PHE A 1 112 ? 3.541 -5.43 5.426 1 97.94 112 PHE A CA 1
ATOM 896 C C . PHE A 1 112 ? 2.301 -4.543 5.5 1 97.94 112 PHE A C 1
ATOM 898 O O . PHE A 1 112 ? 2.4 -3.348 5.781 1 97.94 112 PHE A O 1
ATOM 905 N N . SER A 1 113 ? 1.133 -5.16 5.242 1 98.25 113 SER A N 1
ATOM 906 C CA . SER A 1 113 ? -0.11 -4.402 5.312 1 98.25 113 SER A CA 1
ATOM 907 C C . SER A 1 113 ? -0.373 -3.906 6.73 1 98.25 113 SER A C 1
ATOM 909 O O . SER A 1 113 ? -0.703 -2.736 6.938 1 98.25 113 SER A O 1
ATOM 911 N N . ILE A 1 114 ? -0.184 -4.777 7.707 1 98 114 ILE A N 1
ATOM 912 C CA . ILE A 1 114 ? -0.431 -4.422 9.102 1 98 114 ILE A CA 1
ATOM 913 C C . ILE A 1 114 ? 0.565 -3.354 9.547 1 98 114 ILE A C 1
ATOM 915 O O . ILE A 1 114 ? 0.201 -2.414 10.25 1 98 114 ILE A O 1
ATOM 919 N N . PHE A 1 115 ? 1.776 -3.514 9.164 1 96.31 115 PHE A N 1
ATOM 920 C CA . PHE A 1 115 ? 2.807 -2.537 9.484 1 96.31 115 PHE A CA 1
ATOM 921 C C . PHE A 1 115 ? 2.455 -1.167 8.922 1 96.31 115 PHE A C 1
ATOM 923 O O . PHE A 1 115 ? 2.602 -0.15 9.602 1 96.31 115 PHE A O 1
ATOM 930 N N . SER A 1 116 ? 2.025 -1.155 7.668 1 95.44 116 SER A N 1
ATOM 931 C CA . SER A 1 116 ? 1.606 0.087 7.027 1 95.44 116 SER A CA 1
ATOM 932 C C . SER A 1 116 ? 0.413 0.706 7.75 1 95.44 116 SER A C 1
ATOM 934 O O . SER A 1 116 ? 0.39 1.913 8 1 95.44 116 SER A O 1
ATOM 936 N N . ILE A 1 117 ? -0.513 -0.106 8.141 1 96.19 117 ILE A N 1
ATOM 937 C CA . ILE A 1 117 ? -1.697 0.363 8.852 1 96.19 117 ILE A CA 1
ATOM 938 C C . ILE A 1 117 ? -1.288 0.959 10.195 1 96.19 117 ILE A C 1
ATOM 940 O O . ILE A 1 117 ? -1.789 2.014 10.594 1 96.19 117 ILE A O 1
ATOM 944 N N . TYR A 1 118 ? -0.444 0.341 10.859 1 94.94 118 TYR A N 1
ATOM 945 C CA . TYR A 1 118 ? 0.046 0.799 12.156 1 94.94 118 TYR A CA 1
ATOM 946 C C . TYR A 1 118 ? 0.613 2.211 12.055 1 94.94 118 TYR A C 1
ATOM 948 O O . TYR A 1 118 ? 0.429 3.025 12.961 1 94.94 118 TYR A O 1
ATOM 956 N N . ASN A 1 119 ? 1.181 2.551 10.984 1 91.81 119 ASN A N 1
ATOM 957 C CA . ASN A 1 119 ? 1.865 3.832 10.859 1 91.81 119 ASN A CA 1
ATOM 958 C C . ASN A 1 119 ? 0.961 4.891 10.227 1 91.81 119 ASN A C 1
ATOM 960 O O . ASN A 1 119 ? 1.152 6.086 10.445 1 91.81 119 ASN A O 1
ATOM 964 N N . LYS A 1 120 ? 0.014 4.461 9.516 1 90.81 120 LYS A N 1
ATOM 965 C CA . LYS A 1 120 ? -0.749 5.41 8.703 1 90.81 120 LYS A CA 1
ATOM 966 C C . LYS A 1 120 ? -2.137 5.645 9.297 1 90.81 120 LYS A C 1
ATOM 968 O O . LYS A 1 120 ? -2.707 6.727 9.148 1 90.81 120 LYS A O 1
ATOM 973 N N . ALA A 1 121 ? -2.633 4.629 9.812 1 90.12 121 ALA A N 1
ATOM 974 C CA . ALA A 1 121 ? -4.027 4.68 10.234 1 90.12 121 ALA A CA 1
ATOM 975 C C . ALA A 1 121 ? -4.152 5.289 11.633 1 90.12 121 ALA A C 1
ATOM 977 O O . ALA A 1 121 ? -3.244 5.168 12.453 1 90.12 121 ALA A O 1
ATOM 978 N N . PRO A 1 122 ? -5.199 5.996 11.961 1 89.88 122 PRO A N 1
ATOM 979 C CA . PRO A 1 122 ? -6.309 6.316 11.055 1 89.88 122 PRO A CA 1
ATOM 980 C C . PRO A 1 122 ? -6.035 7.551 10.195 1 89.88 122 PRO A C 1
ATOM 982 O O . PRO A 1 122 ? -5.359 8.477 10.641 1 89.88 122 PRO A O 1
ATOM 985 N N . VAL A 1 123 ? -6.418 7.438 8.977 1 86.19 123 VAL A N 1
ATOM 986 C CA . VAL A 1 123 ? -6.359 8.609 8.109 1 86.19 123 VAL A CA 1
ATOM 987 C C . VAL A 1 123 ? -7.582 9.492 8.344 1 86.19 123 VAL A C 1
ATOM 989 O O . VAL A 1 123 ? -8.719 9.039 8.203 1 86.19 123 VAL A O 1
ATOM 992 N N . ILE A 1 124 ? -7.359 10.656 8.773 1 77.19 124 ILE A N 1
ATOM 993 C CA . ILE A 1 124 ? -8.438 11.57 9.156 1 77.19 124 ILE A CA 1
ATOM 994 C C . ILE A 1 124 ? -8.867 12.398 7.957 1 77.19 124 ILE A C 1
ATOM 996 O O . ILE A 1 124 ? -8.023 13 7.273 1 77.19 124 ILE A O 1
ATOM 1000 N N . ASP A 1 125 ? -10.156 12.312 7.707 1 70.44 125 ASP A N 1
ATOM 1001 C CA . ASP A 1 125 ? -10.727 13.125 6.633 1 70.44 125 ASP A CA 1
ATOM 1002 C C . ASP A 1 125 ? -10.93 14.57 7.078 1 70.44 125 ASP A C 1
ATOM 1004 O O . ASP A 1 125 ? -11.422 14.82 8.18 1 70.44 125 ASP A O 1
ATOM 1008 N N . SER A 1 126 ? -10.445 15.492 6.27 1 63.47 126 SER A N 1
ATOM 1009 C CA . SER A 1 126 ? -10.562 16.906 6.598 1 63.47 126 SER A CA 1
ATOM 1010 C C . SER A 1 126 ? -12.023 17.312 6.734 1 63.47 126 SER A C 1
ATOM 1012 O O . SER A 1 126 ? -12.344 18.281 7.43 1 63.47 126 SER A O 1
ATOM 1014 N N . ARG A 1 127 ? -12.836 16.594 6.062 1 61.31 127 ARG A N 1
ATOM 1015 C CA . ARG A 1 127 ? -14.25 16.953 6.082 1 61.31 127 ARG A CA 1
ATOM 1016 C C . ARG A 1 127 ? -14.891 16.578 7.41 1 61.31 127 ARG A C 1
ATOM 1018 O O . ARG A 1 127 ? -15.922 17.125 7.793 1 61.31 127 ARG A O 1
ATOM 1025 N N . PHE A 1 128 ? -14.305 15.547 8.062 1 62.22 128 PHE A N 1
ATOM 1026 C CA . PHE A 1 128 ? -14.781 15.125 9.375 1 62.22 128 PHE A CA 1
ATOM 1027 C C . PHE A 1 128 ? -13.617 14.953 10.344 1 62.22 128 PHE A C 1
ATOM 1029 O O . PHE A 1 128 ? -13.164 13.828 10.594 1 62.22 128 PHE A O 1
ATOM 1036 N N . PRO A 1 129 ? -13.172 16.109 10.719 1 57.91 129 PRO A N 1
ATOM 1037 C CA . PRO A 1 129 ? -12.031 15.969 11.617 1 57.91 129 PRO A CA 1
ATOM 1038 C C . PRO A 1 129 ? -12.391 15.297 12.938 1 57.91 129 PRO A C 1
ATOM 1040 O O . PRO A 1 129 ? -13.367 15.695 13.594 1 57.91 129 PRO A O 1
ATOM 1043 N N . LEU A 1 130 ? -12.07 14.047 13.062 1 58.66 130 LEU A N 1
ATOM 1044 C CA . LEU A 1 130 ? -12.133 13.484 14.406 1 58.66 130 LEU A CA 1
ATOM 1045 C C . LEU A 1 130 ? -11.461 14.414 15.422 1 58.66 130 LEU A C 1
ATOM 1047 O O . LEU A 1 130 ? -10.242 14.578 15.398 1 58.66 130 LEU A O 1
ATOM 1051 N N . THR A 1 131 ? -12.336 15.109 15.953 1 61.28 131 THR A N 1
ATOM 1052 C CA . THR A 1 131 ? -11.812 16.172 16.797 1 61.28 131 THR A CA 1
ATOM 1053 C C . THR A 1 131 ? -11.43 15.633 18.172 1 61.28 131 THR A C 1
ATOM 1055 O O . THR A 1 131 ? -10.664 16.266 18.906 1 61.28 131 THR A O 1
ATOM 1058 N N . LYS A 1 132 ? -11.766 14.438 18.406 1 71.44 132 LYS A N 1
ATOM 1059 C CA . LYS A 1 132 ? -11.43 13.992 19.75 1 71.44 132 LYS A CA 1
ATOM 1060 C C . LYS A 1 132 ? -10.258 13.016 19.734 1 71.44 132 LYS A C 1
ATOM 1062 O O . LYS A 1 132 ? -10.328 11.961 19.094 1 71.44 132 LYS A O 1
ATOM 1067 N N . GLU A 1 133 ? -9.18 13.312 20.328 1 77.81 133 GLU A N 1
ATOM 1068 C CA . GLU A 1 133 ? -7.938 12.547 20.406 1 77.81 133 GLU A CA 1
ATOM 1069 C C . GLU A 1 133 ? -8.203 11.109 20.859 1 77.81 133 GLU A C 1
ATOM 1071 O O . GLU A 1 133 ? -7.586 10.172 20.344 1 77.81 133 GLU A O 1
ATOM 1076 N N . HIS A 1 134 ? -9.156 11.016 21.766 1 80.94 134 HIS A N 1
ATOM 1077 C CA . HIS A 1 134 ? -9.438 9.688 22.297 1 80.94 134 HIS A CA 1
ATOM 1078 C C . HIS A 1 134 ? -10.031 8.781 21.219 1 80.94 134 HIS A C 1
ATOM 1080 O O . HIS A 1 134 ? -9.75 7.582 21.172 1 80.94 134 HIS A O 1
ATOM 1086 N N . LEU A 1 135 ? -10.758 9.297 20.297 1 81.25 135 LEU A N 1
ATOM 1087 C CA . LEU A 1 135 ? -11.344 8.531 19.203 1 81.25 135 LEU A CA 1
ATOM 1088 C C . LEU A 1 135 ? -10.281 8.133 18.188 1 81.25 135 LEU A C 1
ATOM 1090 O O . LEU A 1 135 ? -10.328 7.039 17.625 1 81.25 135 LEU A O 1
ATOM 1094 N N . ILE A 1 136 ? -9.289 8.93 18.078 1 84.69 136 ILE A N 1
ATOM 1095 C CA . ILE A 1 136 ? -8.195 8.648 17.156 1 84.69 136 ILE A CA 1
ATOM 1096 C C . ILE A 1 136 ? -7.375 7.473 17.656 1 84.69 136 ILE A C 1
ATOM 1098 O O . ILE A 1 136 ? -7.066 6.547 16.906 1 84.69 136 ILE A O 1
ATOM 1102 N N . LYS A 1 137 ? -7.09 7.582 18.922 1 89.88 137 LYS A N 1
ATOM 1103 C CA . LYS A 1 137 ? -6.328 6.496 19.531 1 89.88 137 LYS A CA 1
ATOM 1104 C C . LYS A 1 137 ? -7.102 5.184 19.484 1 89.88 137 LYS A C 1
ATOM 1106 O O . LYS A 1 137 ? -6.527 4.129 19.203 1 89.88 137 LYS A O 1
ATOM 1111 N N . LYS A 1 138 ? -8.336 5.309 19.75 1 92.12 138 LYS A N 1
ATOM 1112 C CA . LYS A 1 138 ? -9.195 4.129 19.703 1 92.12 138 LYS A CA 1
ATOM 1113 C C . LYS A 1 138 ? -9.234 3.533 18.297 1 92.12 138 LYS A C 1
ATOM 1115 O O . LYS A 1 138 ? -9.094 2.32 18.125 1 92.12 138 LYS A O 1
ATOM 1120 N N . ASN A 1 139 ? -9.43 4.348 17.312 1 91.38 139 ASN A N 1
ATOM 1121 C CA . ASN A 1 139 ? -9.477 3.887 15.922 1 91.38 139 ASN A CA 1
ATOM 1122 C C . ASN A 1 139 ? -8.148 3.277 15.492 1 91.38 139 ASN A C 1
ATOM 1124 O O . ASN A 1 139 ? -8.117 2.311 14.727 1 91.38 139 ASN A O 1
ATOM 1128 N N . LYS A 1 140 ? -7.082 3.842 16.016 1 93.12 140 LYS A N 1
ATOM 1129 C CA . LYS A 1 140 ? -5.762 3.287 15.727 1 93.12 140 LYS A CA 1
ATOM 1130 C C . LYS A 1 140 ? -5.633 1.867 16.266 1 93.12 140 LYS A C 1
ATOM 1132 O O . LYS A 1 140 ? -5.238 0.952 15.547 1 93.12 140 LYS A O 1
ATOM 1137 N N . ILE A 1 141 ? -6.023 1.706 17.469 1 95.81 141 ILE A N 1
ATOM 1138 C CA . ILE A 1 141 ? -5.941 0.398 18.109 1 95.81 141 ILE A CA 1
ATOM 1139 C C . ILE A 1 141 ? -6.848 -0.59 17.375 1 95.81 141 ILE A C 1
ATOM 1141 O O . ILE A 1 141 ? -6.438 -1.715 17.078 1 95.81 141 ILE A O 1
ATOM 1145 N N . LEU A 1 142 ? -7.992 -0.166 17.031 1 96.12 142 LEU A N 1
ATOM 1146 C CA . LEU A 1 142 ? -8.961 -1.028 16.359 1 96.12 142 LEU A CA 1
ATOM 1147 C C . LEU A 1 142 ? -8.492 -1.387 14.953 1 96.12 142 LEU A C 1
ATOM 1149 O O . LEU A 1 142 ? -8.727 -2.504 14.492 1 96.12 142 LEU A O 1
ATOM 1153 N N . SER A 1 143 ? -7.855 -0.437 14.25 1 96.62 143 SER A N 1
ATOM 1154 C CA . SER A 1 143 ? -7.344 -0.712 12.914 1 96.62 143 SER A CA 1
ATOM 1155 C C . SER A 1 143 ? -6.309 -1.83 12.938 1 96.62 143 SER A C 1
ATOM 1157 O O . SER A 1 143 ? -6.383 -2.771 12.148 1 96.62 143 SER A O 1
ATOM 1159 N N . VAL A 1 144 ? -5.426 -1.721 13.938 1 97.5 144 VAL A N 1
ATOM 1160 C CA . VAL A 1 144 ? -4.348 -2.701 14.039 1 97.5 144 VAL A CA 1
ATOM 1161 C C . VAL A 1 144 ? -4.906 -4.039 14.516 1 97.5 144 VAL A C 1
ATOM 1163 O O . VAL A 1 144 ? -4.566 -5.09 13.977 1 97.5 144 VAL A O 1
ATOM 1166 N N . THR A 1 145 ? -5.801 -3.98 15.469 1 98.12 145 THR A N 1
ATOM 1167 C CA . THR A 1 145 ? -6.398 -5.199 16.016 1 98.12 145 THR A CA 1
ATOM 1168 C C . THR A 1 145 ? -7.219 -5.918 14.945 1 98.12 145 THR A C 1
ATOM 1170 O O . THR A 1 145 ? -7.066 -7.125 14.742 1 98.12 145 THR A O 1
ATOM 1173 N N . ASN A 1 146 ? -8.055 -5.203 14.242 1 98.19 146 ASN A N 1
ATOM 1174 C CA . ASN A 1 146 ? -8.906 -5.801 13.219 1 98.19 146 ASN A CA 1
ATOM 1175 C C . ASN A 1 146 ? -8.086 -6.371 12.07 1 98.19 146 ASN A C 1
ATOM 1177 O O . ASN A 1 146 ? -8.414 -7.43 11.523 1 98.19 146 ASN A O 1
ATOM 1181 N N . SER A 1 147 ? -7.031 -5.641 11.602 1 98.31 147 SER A N 1
ATOM 1182 C CA . SER A 1 147 ? -6.168 -6.172 10.555 1 98.31 147 SER A CA 1
ATOM 1183 C C . SER A 1 147 ? -5.438 -7.426 11.023 1 98.31 147 SER A C 1
ATOM 1185 O O . SER A 1 147 ? -5.227 -8.359 10.25 1 98.31 147 SER A O 1
ATOM 1187 N N . SER A 1 148 ? -5.031 -7.504 12.32 1 98.62 148 SER A N 1
ATOM 1188 C CA . SER A 1 148 ? -4.395 -8.688 12.891 1 98.62 148 SER A CA 1
ATOM 1189 C C . SER A 1 148 ? -5.367 -9.867 12.945 1 98.62 148 SER A C 1
ATOM 1191 O O . SER A 1 148 ? -4.98 -11.008 12.688 1 98.62 148 SER A O 1
ATOM 1193 N N . ILE A 1 149 ? -6.559 -9.578 13.258 1 98.5 149 ILE A N 1
ATOM 1194 C CA . ILE A 1 149 ? -7.582 -10.617 13.289 1 98.5 149 ILE A CA 1
ATOM 1195 C C . ILE A 1 149 ? -7.793 -11.18 11.891 1 98.5 149 ILE A C 1
ATOM 1197 O O . ILE A 1 149 ? -7.852 -12.398 11.703 1 98.5 149 ILE A O 1
ATOM 1201 N N . LEU A 1 150 ? -7.93 -10.297 10.906 1 98.56 150 LEU A N 1
ATOM 1202 C CA . LEU A 1 150 ? -8.07 -10.75 9.523 1 98.56 150 LEU A CA 1
ATOM 1203 C C . LEU A 1 150 ? -6.875 -11.609 9.117 1 98.56 150 LEU A C 1
ATOM 1205 O O . LEU A 1 150 ? -7.039 -12.625 8.438 1 98.56 150 LEU A O 1
ATOM 1209 N N . PHE A 1 151 ? -5.676 -11.172 9.547 1 98.56 151 PHE A N 1
ATOM 1210 C CA . PHE A 1 151 ? -4.473 -11.953 9.258 1 98.56 151 PHE A CA 1
ATOM 1211 C C . PHE A 1 151 ? -4.574 -13.344 9.875 1 98.56 151 PHE A C 1
ATOM 1213 O O . PHE A 1 151 ? -4.293 -14.344 9.211 1 98.56 151 PHE A O 1
ATOM 1220 N N . LEU A 1 152 ? -5.004 -13.461 11.102 1 98.5 152 LEU A N 1
ATOM 1221 C CA . LEU A 1 152 ? -5.172 -14.742 11.773 1 98.5 152 LEU A CA 1
ATOM 1222 C C . LEU A 1 152 ? -6.191 -15.609 11.039 1 98.5 152 LEU A C 1
ATOM 1224 O O . LEU A 1 152 ? -6.004 -16.812 10.906 1 98.5 152 LEU A O 1
ATOM 1228 N N . ILE A 1 153 ? -7.262 -15.023 10.57 1 98.38 153 ILE A N 1
ATOM 1229 C CA . ILE A 1 153 ? -8.297 -15.742 9.836 1 98.38 153 ILE A CA 1
ATOM 1230 C C . ILE A 1 153 ? -7.699 -16.328 8.555 1 98.38 153 ILE A C 1
ATOM 1232 O O . ILE A 1 153 ? -8.016 -17.453 8.172 1 98.38 153 ILE A O 1
ATOM 1236 N N . THR A 1 154 ? -6.824 -15.484 7.848 1 98.25 154 THR A N 1
ATOM 1237 C CA . THR A 1 154 ? -6.199 -15.992 6.633 1 98.25 154 THR A CA 1
ATOM 1238 C C . THR A 1 154 ? -5.344 -17.219 6.945 1 98.25 154 THR A C 1
ATOM 1240 O O . THR A 1 154 ? -5.266 -18.156 6.141 1 98.25 154 THR A O 1
ATOM 1243 N N . LEU A 1 155 ? -4.672 -17.281 8.117 1 98 155 LEU A N 1
ATOM 1244 C CA . LEU A 1 155 ? -3.836 -18.406 8.5 1 98 155 LEU A CA 1
ATOM 1245 C C . LEU A 1 155 ? -4.691 -19.625 8.828 1 98 155 LEU A C 1
ATOM 1247 O O . LEU A 1 155 ? -4.352 -20.75 8.438 1 98 155 LEU A O 1
ATOM 1251 N N . ILE A 1 156 ? -5.77 -19.406 9.484 1 97.38 156 ILE A N 1
ATOM 1252 C CA . ILE A 1 156 ? -6.676 -20.484 9.875 1 97.38 156 ILE A CA 1
ATOM 1253 C C . ILE A 1 156 ? -7.297 -21.125 8.633 1 97.38 156 ILE A C 1
ATOM 1255 O O . ILE A 1 156 ? -7.406 -22.344 8.539 1 97.38 156 ILE A O 1
ATOM 1259 N N . PHE A 1 157 ? -7.637 -20.328 7.625 1 97.06 157 PHE A N 1
ATOM 1260 C CA . PHE A 1 157 ? -8.328 -20.812 6.438 1 97.06 157 PHE A CA 1
ATOM 1261 C C . PHE A 1 157 ? -7.352 -21.016 5.285 1 97.06 157 PHE A C 1
ATOM 1263 O O . PHE A 1 157 ? -7.738 -20.953 4.117 1 97.06 157 PHE A O 1
ATOM 1270 N N . PHE A 1 158 ? -6.125 -21.172 5.641 1 95.62 158 PHE A N 1
ATOM 1271 C CA . PHE A 1 158 ? -5.117 -21.297 4.598 1 95.62 158 PHE A CA 1
ATOM 1272 C C . PHE A 1 158 ? -5.434 -22.453 3.668 1 95.62 158 PHE A C 1
ATOM 1274 O O . PHE A 1 158 ? -5.184 -22.391 2.463 1 95.62 158 PHE A O 1
ATOM 1281 N N . LYS A 1 159 ? -5.988 -23.578 4.203 1 94.25 159 LYS A N 1
ATOM 1282 C CA . LYS A 1 159 ? -6.297 -24.766 3.406 1 94.25 159 LYS A CA 1
ATOM 1283 C C . LYS A 1 159 ? -7.406 -24.469 2.402 1 94.25 159 LYS A C 1
ATOM 1285 O O . LYS A 1 159 ? -7.48 -25.109 1.349 1 94.25 159 LYS A O 1
ATOM 1290 N N . ILE A 1 160 ? -8.32 -23.516 2.779 1 95.62 160 ILE A N 1
ATOM 1291 C CA . ILE A 1 160 ? -9.305 -23 1.833 1 95.62 160 ILE A CA 1
ATOM 1292 C C . ILE A 1 160 ? -8.75 -21.75 1.141 1 95.62 160 ILE A C 1
ATOM 1294 O O . ILE A 1 160 ? -9.094 -20.625 1.511 1 95.62 160 ILE A O 1
ATOM 1298 N N . SER A 1 161 ? -7.984 -21.922 0.146 1 93.88 161 SER A N 1
ATOM 1299 C CA . SER A 1 161 ? -7.07 -20.938 -0.432 1 93.88 161 SER A CA 1
ATOM 1300 C C . SER A 1 161 ? -7.812 -19.688 -0.902 1 93.88 161 SER A C 1
ATOM 1302 O O . SER A 1 161 ? -7.336 -18.578 -0.716 1 93.88 161 SER A O 1
ATOM 1304 N N . TRP A 1 162 ? -9.008 -19.953 -1.48 1 95.19 162 TRP A N 1
ATOM 1305 C CA . TRP A 1 162 ? -9.688 -18.812 -2.07 1 95.19 162 TRP A CA 1
ATOM 1306 C C . TRP A 1 162 ? -10.148 -17.828 -0.992 1 95.19 162 TRP A C 1
ATOM 1308 O O . TRP A 1 162 ? -10.156 -16.625 -1.207 1 95.19 162 TRP A O 1
ATOM 1318 N N . ILE A 1 163 ? -10.492 -18.25 0.215 1 97.19 163 ILE A N 1
ATOM 1319 C CA . ILE A 1 163 ? -10.891 -17.391 1.32 1 97.19 163 ILE A CA 1
ATOM 1320 C C . ILE A 1 163 ? -9.672 -16.625 1.842 1 97.19 163 ILE A C 1
ATOM 1322 O O . ILE A 1 163 ? -9.711 -15.398 1.982 1 97.19 163 ILE A O 1
ATOM 1326 N N . SER A 1 164 ? -8.602 -17.391 2.1 1 97.69 164 SER A N 1
ATOM 1327 C CA . SER A 1 164 ? -7.363 -16.812 2.625 1 97.69 164 SER A CA 1
ATOM 1328 C C . SER A 1 164 ? -6.805 -15.75 1.686 1 97.69 164 SER A C 1
ATOM 1330 O O . SER A 1 164 ? -6.441 -14.656 2.121 1 97.69 164 SER A O 1
ATOM 1332 N N . GLN A 1 165 ? -6.836 -16 0.462 1 97.75 165 GLN A N 1
ATOM 1333 C CA . GLN A 1 165 ? -6.285 -15.078 -0.524 1 97.75 165 GLN A CA 1
ATOM 1334 C C . GLN A 1 165 ? -7.176 -13.852 -0.687 1 97.75 165 GLN A C 1
ATOM 1336 O O . GLN A 1 165 ? -6.68 -12.734 -0.874 1 97.75 165 GLN A O 1
ATOM 1341 N N . THR A 1 166 ? -8.469 -14.078 -0.676 1 98.44 166 THR A N 1
ATOM 1342 C CA . THR A 1 166 ? -9.398 -12.961 -0.809 1 98.44 166 THR A CA 1
ATOM 1343 C C . THR A 1 166 ? -9.188 -11.945 0.308 1 98.44 166 THR A C 1
ATOM 1345 O O . THR A 1 166 ? -9.102 -10.742 0.049 1 98.44 166 THR A O 1
ATOM 1348 N N . ILE A 1 167 ? -9.031 -12.398 1.483 1 98.56 167 ILE A N 1
ATOM 1349 C CA . ILE A 1 167 ? -8.836 -11.523 2.637 1 98.56 167 ILE A CA 1
ATOM 1350 C C . ILE A 1 167 ? -7.488 -10.82 2.527 1 98.56 167 ILE A C 1
ATOM 1352 O O . ILE A 1 167 ? -7.387 -9.617 2.773 1 98.56 167 ILE A O 1
ATOM 1356 N N . THR A 1 168 ? -6.473 -11.555 2.141 1 98.56 168 THR A N 1
ATOM 1357 C CA . THR A 1 168 ? -5.129 -11.008 2.012 1 98.56 168 THR A CA 1
ATOM 1358 C C . THR A 1 168 ? -5.102 -9.891 0.973 1 98.56 168 THR A C 1
ATOM 1360 O O . THR A 1 168 ? -4.602 -8.797 1.246 1 98.56 168 THR A O 1
ATOM 1363 N N . TRP A 1 169 ? -5.66 -10.164 -0.203 1 98.56 169 TRP A N 1
ATOM 1364 C CA . TRP A 1 169 ? -5.691 -9.156 -1.263 1 98.56 169 TRP A CA 1
ATOM 1365 C C . TRP A 1 169 ? -6.531 -7.953 -0.849 1 98.56 169 TRP A C 1
ATOM 1367 O O . TRP A 1 169 ? -6.211 -6.816 -1.198 1 98.56 169 TRP A O 1
ATOM 1377 N N . THR A 1 170 ? -7.613 -8.211 -0.156 1 98.5 170 THR A N 1
ATOM 1378 C CA . THR A 1 170 ? -8.469 -7.121 0.309 1 98.5 170 THR A CA 1
ATOM 1379 C C . THR A 1 170 ? -7.707 -6.199 1.255 1 98.5 170 THR A C 1
ATOM 1381 O O . THR A 1 170 ? -7.727 -4.977 1.09 1 98.5 170 THR A O 1
ATOM 1384 N N . LEU A 1 171 ? -7.031 -6.809 2.209 1 98.31 171 LEU A N 1
ATOM 1385 C CA . LEU A 1 171 ? -6.258 -6.031 3.17 1 98.31 171 LEU A CA 1
ATOM 1386 C C . LEU A 1 171 ? -5.152 -5.246 2.469 1 98.31 171 LEU A C 1
ATOM 1388 O O . LEU A 1 171 ? -4.922 -4.074 2.785 1 98.31 171 LEU A O 1
ATOM 1392 N N . LEU A 1 172 ? -4.543 -5.863 1.544 1 98.38 172 LEU A N 1
ATOM 1393 C CA . LEU A 1 172 ? -3.455 -5.242 0.795 1 98.38 172 LEU A CA 1
ATOM 1394 C C . LEU A 1 172 ? -3.953 -4.02 0.029 1 98.38 172 LEU A C 1
ATOM 1396 O O . LEU A 1 172 ? -3.383 -2.934 0.149 1 98.38 172 LEU A O 1
ATOM 1400 N N . ILE A 1 173 ? -4.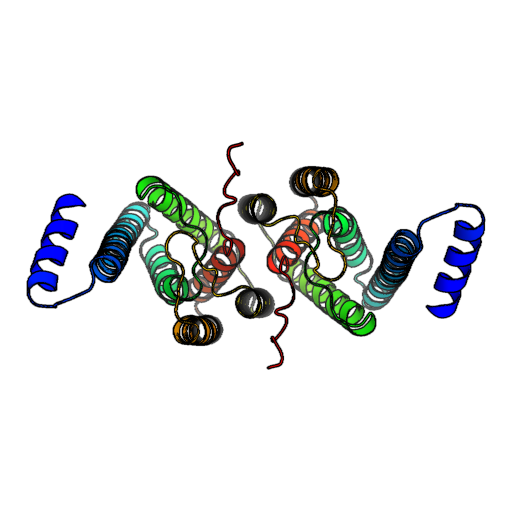984 -4.172 -0.73 1 97.69 173 ILE A N 1
ATOM 1401 C CA . ILE A 1 173 ? -5.5 -3.098 -1.572 1 97.69 173 ILE A CA 1
ATOM 1402 C C . ILE A 1 173 ? -6.039 -1.97 -0.696 1 97.69 173 ILE A C 1
ATOM 1404 O O . ILE A 1 173 ? -5.848 -0.791 -1.004 1 97.69 173 ILE A O 1
ATOM 1408 N N . GLN A 1 174 ? -6.711 -2.334 0.434 1 96.25 174 GLN A N 1
ATOM 1409 C CA . GLN A 1 174 ? -7.191 -1.307 1.352 1 96.25 174 GLN A CA 1
ATOM 1410 C C . GLN A 1 174 ? -6.031 -0.499 1.927 1 96.25 174 GLN A C 1
ATOM 1412 O O . GLN A 1 174 ? -6.152 0.713 2.123 1 96.25 174 GLN A O 1
ATOM 1417 N N . THR A 1 175 ? -4.965 -1.157 2.205 1 96.62 175 THR A N 1
ATOM 1418 C CA . THR A 1 175 ? -3.787 -0.498 2.764 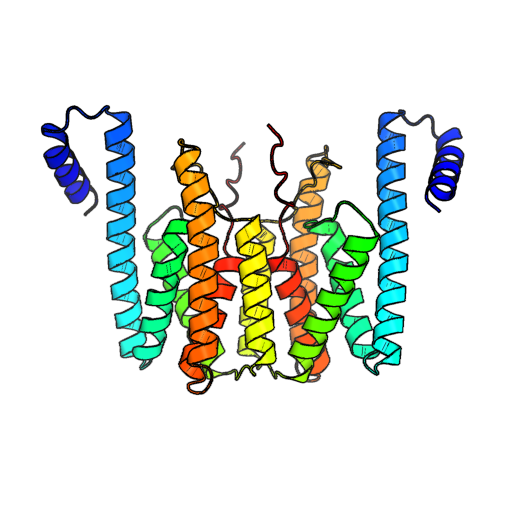1 96.62 175 THR A CA 1
ATOM 1419 C C . THR A 1 175 ? -3.143 0.421 1.73 1 96.62 175 THR A C 1
ATOM 1421 O O . THR A 1 175 ? -2.672 1.509 2.068 1 96.62 175 THR A O 1
ATOM 1424 N N . LEU A 1 176 ? -3.139 0.016 0.475 1 96.44 176 LEU A N 1
ATOM 1425 C CA . LEU A 1 176 ? -2.604 0.837 -0.604 1 96.44 176 LEU A CA 1
ATOM 1426 C C . LEU A 1 176 ? -3.41 2.121 -0.764 1 96.44 176 LEU A C 1
ATOM 1428 O O . LEU A 1 176 ? -2.869 3.156 -1.16 1 96.44 176 LEU A O 1
ATOM 1432 N N . LEU A 1 177 ? -4.637 2.016 -0.408 1 94.19 177 LEU A N 1
ATOM 1433 C CA . LEU A 1 177 ? -5.535 3.145 -0.631 1 94.19 177 LEU A CA 1
ATOM 1434 C C . LEU A 1 177 ? -5.738 3.939 0.654 1 94.19 177 LEU A C 1
ATOM 1436 O O . LEU A 1 177 ? -6.742 4.645 0.799 1 94.19 177 LEU A O 1
ATOM 1440 N N . LEU A 1 178 ? -4.867 3.74 1.599 1 92.38 178 LEU A N 1
ATOM 1441 C CA . LEU A 1 178 ? -4.922 4.465 2.865 1 92.38 178 LEU A CA 1
ATOM 1442 C C . LEU A 1 178 ? -4.297 5.848 2.727 1 92.38 178 LEU A C 1
ATOM 1444 O O . LEU A 1 178 ? -3.15 6.059 3.131 1 92.38 178 LEU A O 1
ATOM 1448 N N . PHE A 1 179 ? -4.965 6.781 2.139 1 87.12 179 PHE A N 1
ATOM 1449 C CA . PHE A 1 179 ? -4.535 8.164 1.991 1 87.12 179 PHE A CA 1
ATOM 1450 C C . PHE A 1 179 ? -5.738 9.086 1.807 1 87.12 179 PHE A C 1
ATOM 1452 O O . PHE A 1 179 ? -6.848 8.625 1.551 1 87.12 179 PHE A O 1
ATOM 1459 N N . ASN A 1 180 ? -5.512 10.383 2.086 1 77.06 180 ASN A N 1
ATOM 1460 C CA . ASN A 1 180 ? -6.512 11.406 1.795 1 77.06 180 ASN A CA 1
ATOM 1461 C C . ASN A 1 180 ? -6.383 11.93 0.367 1 77.06 180 ASN A C 1
ATOM 1463 O O . ASN A 1 180 ? -5.27 12.078 -0.143 1 77.06 180 ASN A O 1
ATOM 1467 N N . LYS A 1 181 ? -7.504 11.984 -0.204 1 67.25 181 LYS A N 1
ATOM 1468 C CA . LYS A 1 181 ? -7.465 12.523 -1.559 1 67.25 181 LYS A CA 1
ATOM 1469 C C . LYS A 1 181 ? -6.777 13.891 -1.584 1 67.25 181 LYS A C 1
ATOM 1471 O O . LYS A 1 181 ? -7.008 14.719 -0.705 1 67.25 181 LYS A O 1
ATOM 1476 N N . TYR A 1 182 ? -5.719 13.961 -2.385 1 58.84 182 TYR A N 1
ATOM 1477 C CA . TYR A 1 182 ? -5.004 15.219 -2.57 1 58.84 182 TYR A CA 1
ATOM 1478 C C . TYR A 1 182 ? -5.965 16.344 -2.902 1 58.84 182 TYR A C 1
ATOM 1480 O O . TYR A 1 182 ? -6.758 16.25 -3.842 1 58.84 182 TYR A O 1
ATOM 1488 N N . LYS A 1 183 ? -6.375 17.219 -1.85 1 53.56 183 LYS A N 1
ATOM 1489 C CA . LYS A 1 183 ? -7.09 18.438 -2.205 1 53.56 183 LYS A CA 1
ATOM 1490 C C . LYS A 1 183 ? -6.227 19.344 -3.084 1 53.56 183 LYS A C 1
ATOM 1492 O O . LYS A 1 183 ? -5.113 19.719 -2.703 1 53.56 183 LYS A O 1
ATOM 1497 N N . ARG A 1 184 ? -6.301 19.312 -4.414 1 43.28 184 ARG A N 1
ATOM 1498 C CA . ARG A 1 184 ? -5.723 20.391 -5.215 1 43.28 184 ARG A CA 1
ATOM 1499 C C . ARG A 1 184 ? -6.043 21.75 -4.613 1 43.28 184 ARG A C 1
ATOM 1501 O O . ARG A 1 184 ? -7.211 22.078 -4.375 1 43.28 184 ARG A O 1
ATOM 1508 N N . GLU A 1 185 ? -5.25 22.234 -3.641 1 39.88 185 GLU A N 1
ATOM 1509 C CA . GLU A 1 185 ? -5.469 23.641 -3.359 1 39.88 185 GLU A CA 1
ATOM 1510 C C . GLU A 1 185 ? -5.887 24.391 -4.621 1 39.88 185 GLU A C 1
ATOM 1512 O O . GLU A 1 185 ? -5.18 24.375 -5.629 1 39.88 185 GLU A O 1
ATOM 1517 N N . ASP A 1 186 ? -7.031 24.484 -5.102 1 34.31 186 ASP A N 1
ATOM 1518 C CA . ASP A 1 186 ? -7.434 25.625 -5.926 1 34.31 186 ASP A CA 1
ATOM 1519 C C . ASP A 1 186 ? -6.719 26.906 -5.48 1 34.31 186 ASP A C 1
ATOM 1521 O O . ASP A 1 186 ? -6.762 27.266 -4.305 1 34.31 186 ASP A O 1
ATOM 1525 N N . SER A 1 187 ? -5.633 27.422 -6.148 1 31.75 187 SER A N 1
ATOM 1526 C CA . SER A 1 187 ? -5.418 28.859 -6.133 1 31.75 187 SER A CA 1
ATOM 1527 C C . SER A 1 187 ? -6.738 29.625 -6.086 1 31.75 187 SER A C 1
ATOM 1529 O O . SER A 1 187 ? -7.711 29.219 -6.73 1 31.75 187 SER A O 1
ATOM 1531 N N . MET B 1 1 ? 32.938 7.465 9.609 1 63.53 1 MET B N 1
ATOM 1532 C CA . MET B 1 1 ? 32.469 7.844 8.281 1 63.53 1 MET B CA 1
ATOM 1533 C C . MET B 1 1 ? 31.719 9.172 8.328 1 63.53 1 MET B C 1
ATOM 1535 O O . MET B 1 1 ? 32.031 10.094 7.582 1 63.53 1 MET B O 1
ATOM 1539 N N . ARG B 1 2 ? 30.922 9.273 9.305 1 64.88 2 ARG B N 1
ATOM 1540 C CA . ARG B 1 2 ? 30.141 10.5 9.383 1 64.88 2 ARG B CA 1
ATOM 1541 C C . ARG B 1 2 ? 31.047 11.719 9.523 1 64.88 2 ARG B C 1
ATOM 1543 O O . ARG B 1 2 ? 30.828 12.734 8.859 1 64.88 2 ARG B O 1
ATOM 1550 N N . LYS B 1 3 ? 31.938 11.594 10.352 1 66.31 3 LYS B N 1
ATOM 1551 C CA . LYS B 1 3 ? 32.844 12.711 10.609 1 66.31 3 LYS B CA 1
ATOM 1552 C C . LYS B 1 3 ? 33.625 13.07 9.359 1 66.31 3 LYS B C 1
ATOM 1554 O O . LYS B 1 3 ? 33.844 14.242 9.07 1 66.31 3 LYS B O 1
ATOM 1559 N N . PHE B 1 4 ? 33.969 11.984 8.68 1 65.19 4 PHE B N 1
ATOM 1560 C CA . PHE B 1 4 ? 34.719 12.18 7.457 1 65.19 4 PHE B CA 1
ATOM 1561 C C . PHE B 1 4 ? 33.906 12.883 6.398 1 65.19 4 PHE B C 1
ATOM 1563 O O . PHE B 1 4 ? 34.375 13.797 5.723 1 65.19 4 PHE B O 1
ATOM 1570 N N . LEU B 1 5 ? 32.688 12.492 6.215 1 66.5 5 LEU B N 1
ATOM 1571 C CA . LEU B 1 5 ? 31.812 13.07 5.203 1 66.5 5 LEU B CA 1
ATOM 1572 C C . LEU B 1 5 ? 31.484 14.523 5.527 1 66.5 5 LEU B C 1
ATOM 1574 O O . LEU B 1 5 ? 31.453 15.367 4.629 1 66.5 5 LEU B O 1
ATOM 1578 N N . LYS B 1 6 ? 31.359 14.719 6.848 1 69.5 6 LYS B N 1
ATOM 1579 C CA . LYS B 1 6 ? 31.109 16.094 7.277 1 69.5 6 LYS B CA 1
ATOM 1580 C C . LYS B 1 6 ? 32.312 17 6.93 1 69.5 6 LYS B C 1
ATOM 1582 O O . LYS B 1 6 ? 32.125 18.109 6.426 1 69.5 6 LYS B O 1
ATOM 1587 N N . SER B 1 7 ? 33.375 16.438 7.195 1 69.81 7 SER B N 1
ATOM 1588 C CA . SER B 1 7 ? 34.594 17.203 6.93 1 69.81 7 SER B CA 1
ATOM 1589 C C . SER B 1 7 ? 34.75 17.453 5.438 1 69.81 7 SER B C 1
ATOM 1591 O O . SER B 1 7 ? 35.156 18.547 5.031 1 69.81 7 SER B O 1
ATOM 1593 N N . ALA B 1 8 ? 34.406 16.5 4.641 1 70.31 8 ALA B N 1
ATOM 1594 C CA . ALA B 1 8 ? 34.531 16.641 3.191 1 70.31 8 ALA B CA 1
ATOM 1595 C C . ALA B 1 8 ? 33.562 17.703 2.666 1 70.31 8 ALA B C 1
ATOM 1597 O O . ALA B 1 8 ? 33.938 18.5 1.808 1 70.31 8 ALA B O 1
ATOM 1598 N N . ILE B 1 9 ? 32.406 17.766 3.182 1 68.81 9 ILE B N 1
ATOM 1599 C CA . ILE B 1 9 ? 31.406 18.734 2.746 1 68.81 9 ILE B CA 1
ATOM 1600 C C . ILE B 1 9 ? 31.812 20.141 3.166 1 68.81 9 ILE B C 1
ATOM 1602 O O . ILE B 1 9 ? 31.688 21.094 2.389 1 68.81 9 ILE B O 1
ATOM 1606 N N . GLU B 1 10 ? 32.344 20.188 4.418 1 69.19 10 GLU B N 1
ATOM 1607 C CA . GLU B 1 10 ? 32.844 21.484 4.906 1 69.19 10 GLU B CA 1
ATOM 1608 C C . GLU B 1 10 ? 33.969 22 4.047 1 69.19 10 GLU B C 1
ATOM 1610 O O . GLU B 1 10 ? 34.062 23.203 3.779 1 69.19 10 GLU B O 1
ATOM 1615 N N . TYR B 1 11 ? 34.656 21.078 3.65 1 67.62 11 TYR B N 1
ATOM 1616 C CA . TYR B 1 11 ? 35.781 21.422 2.777 1 67.62 11 TYR B CA 1
ATOM 1617 C C . TYR B 1 11 ? 35.281 21.938 1.431 1 67.62 11 TYR B C 1
ATOM 1619 O O . TYR B 1 11 ? 35.781 22.938 0.915 1 67.62 11 TYR B O 1
ATOM 1627 N N . LEU B 1 12 ? 34.25 21.359 0.912 1 66.5 12 LEU B N 1
ATOM 1628 C CA . LEU B 1 12 ? 33.688 21.734 -0.392 1 66.5 12 LEU B CA 1
ATOM 1629 C C . LEU B 1 12 ? 32.906 23.031 -0.304 1 66.5 12 LEU B C 1
ATOM 1631 O O . LEU B 1 12 ? 32.906 23.812 -1.256 1 66.5 12 LEU B O 1
ATOM 1635 N N . ALA B 1 13 ? 32.344 23.234 0.835 1 65.94 13 ALA B N 1
ATOM 1636 C CA . ALA B 1 13 ? 31.516 24.406 1.059 1 65.94 13 ALA B CA 1
ATOM 1637 C C . ALA B 1 13 ? 32.344 25.641 1.379 1 65.94 13 ALA B C 1
ATOM 1639 O O . ALA B 1 13 ? 31.875 26.766 1.297 1 65.94 13 ALA B O 1
ATOM 1640 N N . LYS B 1 14 ? 33.531 25.391 1.896 1 63.75 14 LYS B N 1
ATOM 1641 C CA . LYS B 1 14 ? 34.406 26.516 2.248 1 63.75 14 LYS B CA 1
ATOM 1642 C C . LYS B 1 14 ? 34.438 27.547 1.134 1 63.75 14 LYS B C 1
ATOM 1644 O O . LYS B 1 14 ? 34.406 28.75 1.401 1 63.75 14 LYS B O 1
ATOM 1649 N N . ASP B 1 15 ? 34.375 27.016 -0.059 1 63.78 15 ASP B N 1
ATOM 1650 C CA . ASP B 1 15 ? 34.5 27.953 -1.172 1 63.78 15 ASP B CA 1
ATOM 1651 C C . ASP B 1 15 ? 33.156 28.453 -1.636 1 63.78 15 ASP B C 1
ATOM 1653 O O . ASP B 1 15 ? 33.062 29.359 -2.469 1 63.78 15 ASP B O 1
ATOM 1657 N N . LEU B 1 16 ? 32.125 27.859 -1.06 1 62.94 16 LEU B N 1
ATOM 1658 C CA . LEU B 1 16 ? 30.812 28.172 -1.599 1 62.94 16 LEU B CA 1
ATOM 1659 C C . LEU B 1 16 ? 30.016 29.016 -0.616 1 62.94 16 LEU B C 1
ATOM 1661 O O . LEU B 1 16 ? 28.953 29.547 -0.966 1 62.94 16 LEU B O 1
ATOM 1665 N N . ASP B 1 17 ? 30.5 30.125 -0.134 1 65.5 17 ASP B N 1
ATOM 1666 C CA . ASP B 1 17 ? 29.781 31.016 0.757 1 65.5 17 ASP B CA 1
ATOM 1667 C C . ASP B 1 17 ? 28.375 30.516 1.037 1 65.5 17 ASP B C 1
ATOM 1669 O O . ASP B 1 17 ? 27.391 31.203 0.773 1 65.5 17 ASP B O 1
ATOM 1673 N N . LEU B 1 18 ? 28.203 29.328 1.368 1 65.25 18 LEU B N 1
ATOM 1674 C CA . LEU B 1 18 ? 26.875 28.781 1.628 1 65.25 18 LEU B CA 1
ATOM 1675 C C . LEU B 1 18 ? 26.422 29.094 3.049 1 65.25 18 LEU B C 1
ATOM 1677 O O . LEU B 1 18 ? 27.234 29.141 3.969 1 65.25 18 LEU B O 1
ATOM 1681 N N . ASP B 1 19 ? 25.203 29.531 3.209 1 76.19 19 ASP B N 1
ATOM 1682 C CA . ASP B 1 19 ? 24.578 29.734 4.52 1 76.19 19 ASP B CA 1
ATOM 1683 C C . ASP B 1 19 ? 24.656 28.453 5.359 1 76.19 19 ASP B C 1
ATOM 1685 O O . ASP B 1 19 ? 24.641 27.344 4.82 1 76.19 19 ASP B O 1
ATOM 1689 N N . LYS B 1 20 ? 25.031 28.609 6.594 1 77.75 20 LYS B N 1
ATOM 1690 C CA . LYS B 1 20 ? 25.203 27.5 7.539 1 77.75 20 LYS B CA 1
ATOM 1691 C C . LYS B 1 20 ? 24.047 26.516 7.453 1 77.75 20 LYS B C 1
ATOM 1693 O O . LYS B 1 20 ? 24.25 25.297 7.52 1 77.75 20 LYS B O 1
ATOM 1698 N N . GLU B 1 21 ? 22.844 26.984 7.266 1 75.25 21 GLU B N 1
ATOM 1699 C CA . GLU B 1 21 ? 21.656 26.141 7.172 1 75.25 21 GLU B CA 1
ATOM 1700 C C . GLU B 1 21 ? 21.688 25.281 5.914 1 75.25 21 GLU B C 1
ATOM 1702 O O . GLU B 1 21 ? 21.375 24.094 5.965 1 75.25 21 GLU B O 1
ATOM 1707 N N . LEU B 1 22 ? 22.094 25.844 4.895 1 74.62 22 LEU B N 1
ATOM 1708 C CA . LEU B 1 22 ? 22.203 25.141 3.629 1 74.62 22 LEU B CA 1
ATOM 1709 C C . LEU B 1 22 ? 23.297 24.078 3.691 1 74.62 22 LEU B C 1
ATOM 1711 O O . LEU B 1 22 ? 23.141 22.984 3.168 1 74.62 22 LEU B O 1
ATOM 1715 N N . LEU B 1 23 ? 24.297 24.406 4.375 1 78.5 23 LEU B N 1
ATOM 1716 C CA . LEU B 1 23 ? 25.422 23.469 4.531 1 78.5 23 LEU B CA 1
ATOM 1717 C C . LEU B 1 23 ? 25 22.25 5.328 1 78.5 23 LEU B C 1
ATOM 1719 O O . LEU B 1 23 ? 25.344 21.125 4.977 1 78.5 23 LEU B O 1
ATOM 1723 N N . GLU B 1 24 ? 24.234 22.438 6.367 1 78.62 24 GLU B N 1
ATOM 1724 C CA . GLU B 1 24 ? 23.734 21.328 7.188 1 78.62 24 GLU B CA 1
ATOM 1725 C C . GLU B 1 24 ? 22.797 20.422 6.391 1 78.62 24 GLU B C 1
ATOM 1727 O O . GLU B 1 24 ? 22.844 19.203 6.531 1 78.62 24 GLU B O 1
ATOM 1732 N N . GLN B 1 25 ? 21.984 21.031 5.586 1 75.06 25 GLN B N 1
ATOM 1733 C CA . GLN B 1 25 ? 21.062 20.281 4.73 1 75.06 25 GLN B CA 1
ATOM 1734 C C . GLN B 1 25 ? 21.828 19.438 3.717 1 75.06 25 GLN B C 1
ATOM 1736 O O . GLN B 1 25 ? 21.516 18.266 3.518 1 75.06 25 GLN B O 1
ATOM 1741 N N . ILE B 1 26 ? 22.859 20.031 3.139 1 77.25 26 ILE B N 1
ATOM 1742 C CA . ILE B 1 26 ? 23.688 19.344 2.158 1 77.25 26 ILE B CA 1
ATOM 1743 C C . ILE B 1 26 ? 24.453 18.203 2.834 1 77.25 26 ILE B C 1
ATOM 1745 O O . ILE B 1 26 ? 24.531 17.094 2.293 1 77.25 26 ILE B O 1
ATOM 1749 N N . GLN B 1 27 ? 24.953 18.5 4.004 1 79 27 GLN B N 1
ATOM 1750 C CA . GLN B 1 27 ? 25.672 17.484 4.762 1 79 27 GLN B CA 1
ATOM 1751 C C . GLN B 1 27 ? 24.781 16.281 5.047 1 79 27 GLN B C 1
ATOM 1753 O O . GLN B 1 27 ? 25.188 15.133 4.883 1 79 27 GLN B O 1
ATOM 1758 N N . TYR B 1 28 ? 23.562 16.562 5.383 1 75.12 28 TYR B N 1
ATOM 1759 C CA . TYR B 1 28 ? 22.609 15.516 5.684 1 75.12 28 TYR B CA 1
ATOM 1760 C C . TYR B 1 28 ? 22.312 14.672 4.445 1 75.12 28 TYR B C 1
ATOM 1762 O O . TYR B 1 28 ? 22.344 13.438 4.508 1 75.12 28 TYR B O 1
ATOM 1770 N N . VAL B 1 29 ? 22.109 15.32 3.359 1 73.25 29 VAL B N 1
ATOM 1771 C CA . VAL B 1 29 ? 21.766 14.641 2.115 1 73.25 29 VAL B CA 1
ATOM 1772 C C . VAL B 1 29 ? 22.922 13.766 1.657 1 73.25 29 VAL B C 1
ATOM 1774 O O . VAL B 1 29 ? 22.719 12.617 1.256 1 73.25 29 VAL B O 1
ATOM 1777 N N . VAL B 1 30 ? 24.078 14.289 1.812 1 80.88 30 VAL B N 1
ATOM 1778 C CA . VAL B 1 30 ? 25.266 13.562 1.366 1 80.88 30 VAL B CA 1
ATOM 1779 C C . VAL B 1 30 ? 25.484 12.336 2.25 1 80.88 30 VAL B C 1
ATOM 1781 O O . VAL B 1 30 ? 25.797 11.258 1.751 1 80.88 30 VAL B O 1
ATOM 1784 N N . ILE B 1 31 ? 25.312 12.477 3.502 1 81 31 ILE B N 1
ATOM 1785 C CA . ILE B 1 31 ? 25.469 11.375 4.445 1 81 31 ILE B CA 1
ATOM 1786 C C . ILE B 1 31 ? 24.438 10.289 4.16 1 81 31 ILE B C 1
ATOM 1788 O O . ILE B 1 31 ? 24.781 9.109 4.051 1 81 31 ILE B O 1
ATOM 1792 N N . VAL B 1 32 ? 23.219 10.711 3.955 1 78.06 32 VAL B N 1
ATOM 1793 C CA . VAL B 1 32 ? 22.125 9.773 3.701 1 78.06 32 VAL B CA 1
ATOM 1794 C C . VAL B 1 32 ? 22.359 9.055 2.371 1 78.06 32 VAL B C 1
ATOM 1796 O O . VAL B 1 32 ? 22.203 7.84 2.279 1 78.06 32 VAL B O 1
ATOM 1799 N N . LEU B 1 33 ? 22.859 9.766 1.412 1 82.25 33 LEU B N 1
ATOM 1800 C CA . LEU B 1 33 ? 23.109 9.195 0.094 1 82.25 33 LEU B CA 1
ATOM 1801 C C . LEU B 1 33 ? 24.266 8.188 0.146 1 82.25 33 LEU B C 1
ATOM 1803 O O . LEU B 1 33 ? 24.203 7.133 -0.487 1 82.25 33 LEU B O 1
ATOM 1807 N N . THR B 1 34 ? 25.266 8.539 0.864 1 86.56 34 THR B N 1
ATOM 1808 C CA . THR B 1 34 ? 26.406 7.652 1.011 1 86.56 34 THR B CA 1
ATOM 1809 C C . THR B 1 34 ? 26 6.348 1.69 1 86.56 34 THR B C 1
ATOM 1811 O O . THR B 1 34 ? 26.344 5.262 1.213 1 86.56 34 THR B O 1
ATOM 1814 N N . PHE B 1 35 ? 25.281 6.426 2.68 1 86.94 35 PHE B N 1
ATOM 1815 C CA . PHE B 1 35 ? 24.844 5.234 3.393 1 86.94 35 PHE B CA 1
ATOM 1816 C C . PHE B 1 35 ? 23.875 4.418 2.533 1 86.94 35 PHE B C 1
ATOM 1818 O O . PHE B 1 35 ? 23.859 3.189 2.607 1 86.94 35 PHE B O 1
ATOM 1825 N N . GLU B 1 36 ? 23.078 5.094 1.751 1 87.06 36 GLU B N 1
ATOM 1826 C CA . GLU B 1 36 ? 22.188 4.41 0.816 1 87.06 36 GLU B CA 1
ATOM 1827 C C . GLU B 1 36 ? 22.984 3.557 -0.173 1 87.06 36 GLU B C 1
ATOM 1829 O O . GLU B 1 36 ? 22.609 2.414 -0.45 1 87.06 36 GLU B O 1
ATOM 1834 N N . PHE B 1 37 ? 24.062 4.129 -0.624 1 90.69 37 PHE B N 1
ATOM 1835 C CA . PHE B 1 37 ? 24.922 3.414 -1.566 1 90.69 37 PHE B CA 1
ATOM 1836 C C . PHE B 1 37 ? 25.562 2.199 -0.902 1 90.69 37 PHE B C 1
ATOM 1838 O O . PHE B 1 37 ? 25.578 1.107 -1.476 1 90.69 37 PHE B O 1
ATOM 1845 N N . ILE B 1 38 ? 26 2.371 0.2 1 92.56 38 ILE B N 1
ATOM 1846 C CA . ILE B 1 38 ? 26.641 1.284 0.945 1 92.56 38 ILE B CA 1
ATOM 1847 C C . ILE B 1 38 ? 25.609 0.192 1.229 1 92.56 38 ILE B C 1
ATOM 1849 O O . ILE B 1 38 ? 25.891 -0.995 1.045 1 92.56 38 ILE B O 1
ATOM 1853 N N . LYS B 1 39 ? 24.484 0.633 1.603 1 93.19 39 LYS B N 1
ATOM 1854 C CA . LYS B 1 39 ? 23.406 -0.306 1.903 1 93.19 39 LYS B CA 1
ATOM 1855 C C . LYS B 1 39 ? 23.016 -1.106 0.665 1 93.19 39 LYS B C 1
ATOM 1857 O O . LYS B 1 39 ? 22.812 -2.322 0.739 1 93.19 39 LYS B O 1
ATOM 1862 N N . CYS B 1 40 ? 22.922 -0.501 -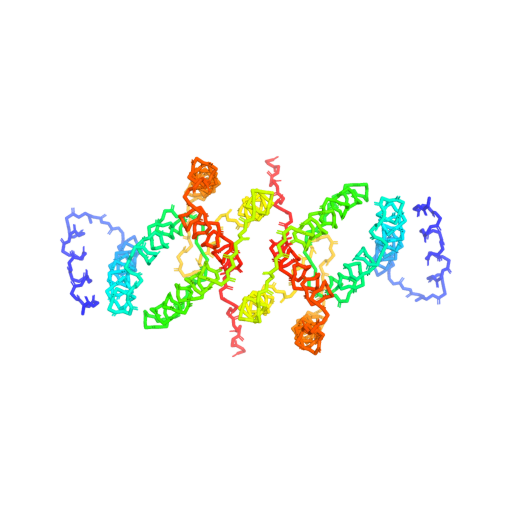0.446 1 94.75 40 CYS B N 1
ATOM 1863 C CA . CYS B 1 40 ? 22.562 -1.161 -1.691 1 94.75 40 CYS B CA 1
ATOM 1864 C C . CYS B 1 40 ? 23.578 -2.232 -2.068 1 94.75 40 CYS B C 1
ATOM 1866 O O . CYS B 1 40 ? 23.203 -3.371 -2.359 1 94.75 40 CYS B O 1
ATOM 1868 N N . ILE B 1 41 ? 24.797 -1.874 -1.968 1 96.19 41 ILE B N 1
ATOM 1869 C CA . ILE B 1 41 ? 25.875 -2.789 -2.322 1 96.19 41 ILE B CA 1
ATOM 1870 C C . ILE B 1 41 ? 25.906 -3.961 -1.345 1 96.19 41 ILE B C 1
ATOM 1872 O O . ILE B 1 41 ? 26.016 -5.117 -1.756 1 96.19 41 ILE B O 1
ATOM 1876 N N . SER B 1 42 ? 25.797 -3.672 -0.119 1 96.94 42 SER B N 1
ATOM 1877 C CA . SER B 1 42 ? 25.844 -4.703 0.913 1 96.94 42 SER B CA 1
ATOM 1878 C C . SER B 1 42 ? 24.703 -5.703 0.752 1 96.94 42 SER B C 1
ATOM 1880 O O . SER B 1 42 ? 24.922 -6.914 0.853 1 96.94 42 SER B O 1
ATOM 1882 N N . VAL B 1 43 ? 23.562 -5.238 0.464 1 97.06 43 VAL B N 1
ATOM 1883 C CA . VAL B 1 43 ? 22.391 -6.098 0.332 1 97.06 43 VAL B CA 1
ATOM 1884 C C . VAL B 1 43 ? 22.531 -6.992 -0.896 1 97.06 43 VAL B C 1
ATOM 1886 O O . VAL B 1 43 ? 22.219 -8.18 -0.847 1 97.06 43 VAL B O 1
ATOM 1889 N N . ILE B 1 44 ? 23.062 -6.48 -1.977 1 97.62 44 ILE B N 1
ATOM 1890 C CA . ILE B 1 44 ? 23.266 -7.246 -3.197 1 97.62 44 ILE B CA 1
ATOM 1891 C C . ILE B 1 44 ? 24.297 -8.344 -2.939 1 97.62 44 ILE B C 1
ATOM 1893 O O . ILE B 1 44 ? 24.125 -9.484 -3.375 1 97.62 44 ILE B O 1
ATOM 1897 N N . LEU B 1 45 ? 25.297 -8 -2.199 1 97.31 45 LEU B N 1
ATOM 1898 C CA . LEU B 1 45 ? 26.359 -8.961 -1.895 1 97.31 45 LEU B CA 1
ATOM 1899 C C . LEU B 1 45 ? 25.828 -10.094 -1.019 1 97.31 45 LEU B C 1
ATOM 1901 O O . LEU B 1 45 ? 26.062 -11.266 -1.297 1 97.31 45 LEU B O 1
ATOM 1905 N N . ILE B 1 46 ? 25.109 -9.75 -0.02 1 97.69 46 ILE B N 1
ATOM 1906 C CA . ILE B 1 46 ? 24.547 -10.742 0.899 1 97.69 46 ILE B CA 1
ATOM 1907 C C . ILE B 1 46 ? 23.578 -11.656 0.154 1 97.69 46 ILE B C 1
ATOM 1909 O O . ILE B 1 46 ? 23.672 -12.875 0.264 1 97.69 46 ILE B O 1
ATOM 1913 N N . ALA B 1 47 ? 22.688 -11.078 -0.6 1 97.19 47 ALA B N 1
ATOM 1914 C CA . ALA B 1 47 ? 21.734 -11.859 -1.384 1 97.19 47 ALA B CA 1
ATOM 1915 C C . ALA B 1 47 ? 22.469 -12.711 -2.43 1 97.19 47 ALA B C 1
ATOM 1917 O O . ALA B 1 47 ? 22.047 -13.836 -2.711 1 97.19 47 ALA B O 1
ATOM 1918 N N . GLY B 1 48 ? 23.547 -12.18 -2.98 1 96.75 48 GLY B N 1
ATOM 1919 C CA . GLY B 1 48 ? 24.344 -12.914 -3.955 1 96.75 48 GLY B CA 1
ATOM 1920 C C . GLY B 1 48 ? 25 -14.156 -3.379 1 96.75 48 GLY B C 1
ATOM 1921 O O . GLY B 1 48 ? 25.031 -15.195 -4.031 1 96.75 48 GLY B O 1
ATOM 1922 N N . ILE B 1 49 ? 25.422 -14.078 -2.209 1 97.06 49 ILE B N 1
ATOM 1923 C CA . ILE B 1 49 ? 26.031 -15.219 -1.532 1 97.06 49 ILE B CA 1
ATOM 1924 C C . ILE B 1 49 ? 24.984 -16.312 -1.333 1 97.06 49 ILE B C 1
ATOM 1926 O O . ILE B 1 49 ? 25.297 -17.5 -1.416 1 97.06 49 ILE B O 1
ATOM 1930 N N . LEU B 1 50 ? 23.75 -15.93 -1.143 1 95.94 50 LEU B N 1
ATOM 1931 C CA . LEU B 1 50 ? 22.656 -16.875 -0.949 1 95.94 50 LEU B CA 1
ATOM 1932 C C . LEU B 1 50 ? 22.125 -17.375 -2.289 1 95.94 50 LEU B C 1
ATOM 1934 O O . LEU B 1 50 ? 21.203 -18.188 -2.328 1 95.94 50 LEU B O 1
ATOM 1938 N N . GLY B 1 51 ? 22.609 -16.828 -3.432 1 96.38 51 GLY B N 1
ATOM 1939 C CA . GLY B 1 51 ? 22.266 -17.312 -4.754 1 96.38 51 GLY B CA 1
ATOM 1940 C C . GLY B 1 51 ? 21.25 -16.453 -5.469 1 96.38 51 GLY B C 1
ATOM 1941 O O . GLY B 1 51 ? 20.688 -16.844 -6.496 1 96.38 51 GLY B O 1
ATOM 1942 N N . TYR B 1 52 ? 20.953 -15.297 -4.91 1 97.38 52 TYR B N 1
ATOM 1943 C CA . TYR B 1 52 ? 19.922 -14.453 -5.488 1 97.38 52 TYR B CA 1
ATOM 1944 C C . TYR B 1 52 ? 20.5 -13.125 -5.969 1 97.38 52 TYR B C 1
ATOM 1946 O O . TYR B 1 52 ? 19.969 -12.062 -5.676 1 97.38 52 TYR B O 1
ATOM 1954 N N . PHE B 1 53 ? 21.562 -13.141 -6.633 1 97.25 53 PHE B N 1
ATOM 1955 C CA . PHE B 1 53 ? 22.281 -11.961 -7.098 1 97.25 53 PHE B CA 1
ATOM 1956 C C . PHE B 1 53 ? 21.438 -11.18 -8.102 1 97.25 53 PHE B C 1
ATOM 1958 O O . PHE B 1 53 ? 21.219 -9.984 -7.938 1 97.25 53 PHE B O 1
ATOM 1965 N N . LYS B 1 54 ? 20.922 -11.867 -9.102 1 97.12 54 LYS B N 1
ATOM 1966 C CA . LYS B 1 54 ? 20.188 -11.195 -10.164 1 97.12 54 LYS B CA 1
ATOM 1967 C C . LYS B 1 54 ? 18.906 -10.562 -9.633 1 97.12 54 LYS B C 1
ATOM 1969 O O . LYS B 1 54 ? 18.594 -9.406 -9.945 1 97.12 54 LYS B O 1
ATOM 1974 N N . GLU B 1 55 ? 18.203 -11.305 -8.797 1 96.88 55 GLU B N 1
ATOM 1975 C CA . GLU B 1 55 ? 16.969 -10.797 -8.211 1 96.88 55 GLU B CA 1
ATOM 1976 C C . GLU B 1 55 ? 17.234 -9.562 -7.348 1 96.88 55 GLU B C 1
ATOM 1978 O O . GLU B 1 55 ? 16.516 -8.57 -7.441 1 96.88 55 GLU B O 1
ATOM 1983 N N . SER B 1 56 ? 18.25 -9.703 -6.5 1 97.81 56 SER B N 1
ATOM 1984 C CA . SER B 1 56 ? 18.562 -8.594 -5.598 1 97.81 56 SER B CA 1
ATOM 1985 C C . SER B 1 56 ? 19 -7.359 -6.371 1 97.81 56 SER B C 1
ATOM 1987 O O . SER B 1 56 ? 18.703 -6.23 -5.973 1 97.81 56 SER B O 1
ATOM 1989 N N . LEU B 1 57 ? 19.656 -7.562 -7.422 1 98 57 LEU B N 1
ATOM 1990 C CA . LEU B 1 57 ? 20.094 -6.453 -8.266 1 98 57 LEU B CA 1
ATOM 1991 C C . LEU B 1 57 ? 18.891 -5.695 -8.828 1 98 57 LEU B C 1
ATOM 1993 O O . LEU B 1 57 ? 18.859 -4.461 -8.781 1 98 57 LEU B O 1
ATOM 1997 N N . ILE B 1 58 ? 17.922 -6.383 -9.312 1 98.25 58 ILE B N 1
ATOM 1998 C CA . ILE B 1 58 ? 16.734 -5.762 -9.898 1 98.25 58 ILE B CA 1
ATOM 1999 C C . ILE B 1 58 ? 15.938 -5.059 -8.812 1 98.25 58 ILE B C 1
ATOM 2001 O O . ILE B 1 58 ? 15.406 -3.963 -9.031 1 98.25 58 ILE B O 1
ATOM 2005 N N . VAL B 1 59 ? 15.836 -5.688 -7.68 1 98.38 59 VAL B N 1
ATOM 2006 C CA . VAL B 1 59 ? 15.125 -5.082 -6.559 1 98.38 59 VAL B CA 1
ATOM 2007 C C . VAL B 1 59 ? 15.758 -3.736 -6.211 1 98.38 59 VAL B C 1
ATOM 2009 O O . VAL B 1 59 ? 15.07 -2.715 -6.141 1 98.38 59 VAL B O 1
ATOM 2012 N N . ILE B 1 60 ? 17.062 -3.777 -6.051 1 97.56 60 ILE B N 1
ATOM 2013 C CA . ILE B 1 60 ? 17.781 -2.594 -5.598 1 97.56 60 ILE B CA 1
ATOM 2014 C C . ILE B 1 60 ? 17.734 -1.516 -6.68 1 97.56 60 ILE B C 1
ATOM 2016 O O . ILE B 1 60 ? 17.5 -0.34 -6.379 1 97.56 60 ILE B O 1
ATOM 2020 N N . LEU B 1 61 ? 17.891 -1.882 -7.883 1 97.19 61 LEU B N 1
ATOM 2021 C CA . LEU B 1 61 ? 17.812 -0.924 -8.977 1 97.19 61 LEU B CA 1
ATOM 2022 C C . LEU B 1 61 ? 16.438 -0.282 -9.055 1 97.19 61 LEU B C 1
ATOM 2024 O O . LEU B 1 61 ? 16.312 0.93 -9.25 1 97.19 61 LEU B O 1
ATOM 2028 N N . SER B 1 62 ? 15.414 -1.102 -8.914 1 97.94 62 SER B N 1
ATOM 2029 C CA . SER B 1 62 ? 14.047 -0.591 -8.938 1 97.94 62 SER B CA 1
ATOM 2030 C C . SER B 1 62 ? 13.789 0.347 -7.766 1 97.94 62 SER B C 1
ATOM 2032 O O . SER B 1 62 ? 13.164 1.397 -7.934 1 97.94 62 SER B O 1
ATOM 2034 N N . MET B 1 63 ? 14.281 -0.006 -6.645 1 95.94 63 MET B N 1
ATOM 2035 C CA . MET B 1 63 ? 14.117 0.827 -5.457 1 95.94 63 MET B CA 1
ATOM 2036 C C . MET B 1 63 ? 14.82 2.168 -5.625 1 95.94 63 MET B C 1
ATOM 2038 O O . MET B 1 63 ? 14.266 3.215 -5.301 1 95.94 63 MET B O 1
ATOM 2042 N N . CYS B 1 64 ? 16.016 2.107 -6.141 1 93.62 64 CYS B N 1
ATOM 2043 C CA . CYS B 1 64 ? 16.797 3.324 -6.328 1 93.62 64 CYS B CA 1
ATOM 2044 C C . CYS B 1 64 ? 16.156 4.23 -7.371 1 93.62 64 CYS B C 1
ATOM 2046 O O . CYS B 1 64 ? 16.328 5.449 -7.328 1 93.62 64 CYS B O 1
ATOM 2048 N N . PHE B 1 65 ? 15.422 3.639 -8.203 1 95.38 65 PHE B N 1
ATOM 2049 C CA . PHE B 1 65 ? 14.805 4.367 -9.305 1 95.38 65 PHE B CA 1
ATOM 2050 C C . PHE B 1 65 ? 13.617 5.184 -8.812 1 95.38 65 PHE B C 1
ATOM 2052 O O . PHE B 1 65 ? 13.297 6.227 -9.391 1 95.38 65 PHE B O 1
ATOM 2059 N N . ILE B 1 66 ? 12.992 4.828 -7.703 1 94.5 66 ILE B N 1
ATOM 2060 C CA . ILE B 1 66 ? 11.75 5.484 -7.312 1 94.5 66 ILE B CA 1
ATOM 2061 C C . ILE B 1 66 ? 11.914 6.125 -5.934 1 94.5 66 ILE B C 1
ATOM 2063 O O . ILE B 1 66 ? 11.391 7.211 -5.68 1 94.5 66 ILE B O 1
ATOM 2067 N N . LYS B 1 67 ? 12.688 5.648 -5.066 1 90.44 67 LYS B N 1
ATOM 2068 C CA . LYS B 1 67 ? 12.734 5.965 -3.641 1 90.44 67 LYS B CA 1
ATOM 2069 C C . LYS B 1 67 ? 13.148 7.414 -3.412 1 90.44 67 LYS B C 1
ATOM 2071 O O . LYS B 1 67 ? 12.562 8.109 -2.578 1 90.44 67 LYS B O 1
ATOM 2076 N N . PRO B 1 68 ? 14.148 7.973 -4.09 1 87.69 68 PRO B N 1
ATOM 2077 C CA . PRO B 1 68 ? 14.562 9.359 -3.842 1 87.69 68 PRO B CA 1
ATOM 2078 C C . PRO B 1 68 ? 13.453 10.367 -4.145 1 87.69 68 PRO B C 1
ATOM 2080 O O . PRO B 1 68 ? 13.477 11.484 -3.621 1 87.69 68 PRO B O 1
ATOM 2083 N N . PHE B 1 69 ? 12.477 9.906 -4.898 1 90.5 69 PHE B N 1
ATOM 2084 C CA . PHE B 1 69 ? 11.469 10.859 -5.363 1 90.5 69 PHE B CA 1
ATOM 2085 C C . PHE B 1 69 ? 10.18 10.711 -4.57 1 90.5 69 PHE B C 1
ATOM 2087 O O . PHE B 1 69 ? 9.414 11.664 -4.426 1 90.5 69 PHE B O 1
ATOM 2094 N N . ILE B 1 70 ? 9.867 9.523 -4.156 1 91.25 70 ILE B N 1
ATOM 2095 C CA . ILE B 1 70 ? 8.625 9.305 -3.432 1 91.25 70 ILE B CA 1
ATOM 2096 C C . ILE B 1 70 ? 8.844 9.555 -1.941 1 91.25 70 ILE B C 1
ATOM 2098 O O . ILE B 1 70 ? 7.898 9.875 -1.214 1 91.25 70 ILE B O 1
ATOM 2102 N N . GLY B 1 71 ? 10.07 9.414 -1.49 1 84.19 71 GLY B N 1
ATOM 2103 C CA . GLY B 1 71 ? 10.344 9.508 -0.065 1 84.19 71 GLY B CA 1
ATOM 2104 C C . GLY B 1 71 ? 9.789 8.336 0.727 1 84.19 71 GLY B C 1
ATOM 2105 O O . GLY B 1 71 ? 9.75 7.211 0.236 1 84.19 71 GLY B O 1
ATOM 2106 N N . GLY B 1 72 ? 9.43 8.703 1.996 1 76.38 72 GLY B N 1
ATOM 2107 C CA . GLY B 1 72 ? 8.812 7.668 2.811 1 76.38 72 GLY B CA 1
ATOM 2108 C C . GLY B 1 72 ? 9.609 7.328 4.051 1 76.38 72 GLY B C 1
ATOM 2109 O O . GLY B 1 72 ? 10.375 8.156 4.555 1 76.38 72 GLY B O 1
ATOM 2110 N N . TYR B 1 73 ? 9.438 6.137 4.461 1 71.56 73 TYR B N 1
ATOM 2111 C CA . TYR B 1 73 ? 9.867 5.629 5.758 1 71.56 73 TYR B CA 1
ATOM 2112 C C . TYR B 1 73 ? 11.391 5.656 5.871 1 71.56 73 TYR B C 1
ATOM 2114 O O . TYR B 1 73 ? 12.094 5.105 5.023 1 71.56 73 TYR B O 1
ATOM 2122 N N . HIS B 1 74 ? 11.898 6.5 6.809 1 65.44 74 HIS B N 1
ATOM 2123 C CA . HIS B 1 74 ? 13.305 6.484 7.203 1 65.44 74 HIS B CA 1
ATOM 2124 C C . HIS B 1 74 ? 13.453 6.203 8.695 1 65.44 74 HIS B C 1
ATOM 2126 O O . HIS B 1 74 ? 12.68 6.711 9.508 1 65.44 74 HIS B O 1
ATOM 2132 N N . GLU B 1 75 ? 14.312 5.254 8.922 1 69.25 75 GLU B N 1
ATOM 2133 C CA . GLU B 1 75 ? 14.594 4.965 10.328 1 69.25 75 GLU B CA 1
ATOM 2134 C C . GLU B 1 75 ? 15.547 5.996 10.922 1 69.25 75 GLU B C 1
ATOM 2136 O O . GLU B 1 75 ? 16.156 6.785 10.195 1 69.25 75 GLU B O 1
ATOM 2141 N N . ASP B 1 76 ? 15.602 6.008 12.203 1 75.38 76 ASP B N 1
ATOM 2142 C CA . ASP B 1 76 ? 16.406 6.98 12.938 1 75.38 76 ASP B CA 1
ATOM 2143 C C . ASP B 1 76 ? 17.891 6.645 12.852 1 75.38 76 ASP B C 1
ATOM 2145 O O . ASP B 1 76 ? 18.734 7.504 13.102 1 75.38 76 ASP B O 1
ATOM 2149 N N . SER B 1 77 ? 18.141 5.422 12.414 1 83.69 77 SER B N 1
ATOM 2150 C CA . SER B 1 77 ? 19.531 5.004 12.305 1 83.69 77 SER B CA 1
ATOM 2151 C C . SER B 1 77 ? 19.797 4.281 10.992 1 83.69 77 SER B C 1
ATOM 2153 O O . SER B 1 77 ? 18.891 3.656 10.43 1 83.69 77 SER B O 1
ATOM 2155 N N . GLN B 1 78 ? 21 4.387 10.531 1 83.88 78 GLN B N 1
ATOM 2156 C CA . GLN B 1 78 ? 21.422 3.758 9.281 1 83.88 78 GLN B CA 1
ATOM 2157 C C . G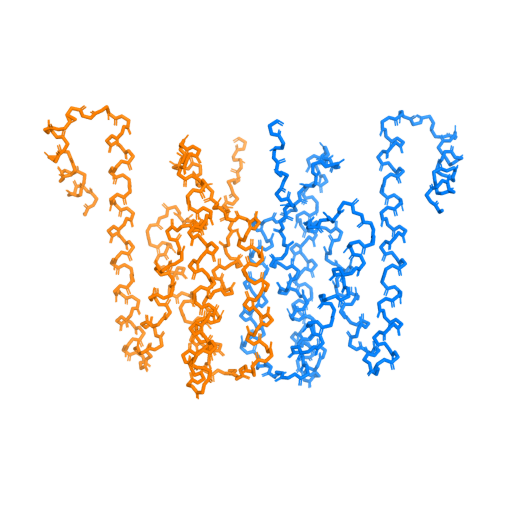LN B 1 78 ? 21.375 2.236 9.383 1 83.88 78 GLN B C 1
ATOM 2159 O O . GLN B 1 78 ? 21.031 1.553 8.414 1 83.88 78 GLN B O 1
ATOM 2164 N N . LEU B 1 79 ? 21.656 1.81 10.586 1 88.69 79 LEU B N 1
ATOM 2165 C CA . LEU B 1 79 ? 21.609 0.367 10.805 1 88.69 79 LEU B CA 1
ATOM 2166 C C . LEU B 1 79 ? 20.188 -0.164 10.688 1 88.69 79 LEU B C 1
ATOM 2168 O O . LEU B 1 79 ? 19.969 -1.218 10.086 1 88.69 79 LEU B O 1
ATOM 2172 N N . LYS B 1 80 ? 19.281 0.539 11.219 1 90.12 80 LYS B N 1
ATOM 2173 C CA . LYS B 1 80 ? 17.875 0.141 11.133 1 90.12 80 LYS B CA 1
ATOM 2174 C C . LYS B 1 80 ? 17.375 0.184 9.688 1 90.12 80 LYS B C 1
ATOM 2176 O O . LYS B 1 80 ? 16.609 -0.681 9.266 1 90.12 80 LYS B O 1
ATOM 2181 N N . CYS B 1 81 ? 17.797 1.16 9 1 89 81 CYS B N 1
ATOM 2182 C CA . CYS B 1 81 ? 17.438 1.263 7.586 1 89 81 CYS B CA 1
ATOM 2183 C C . CYS B 1 81 ? 18.047 0.115 6.785 1 89 81 CYS B C 1
ATOM 2185 O O . CYS B 1 81 ? 17.406 -0.404 5.863 1 89 81 CYS B O 1
ATOM 2187 N N . PHE B 1 82 ? 19.281 -0.226 7.176 1 92.69 82 PHE B N 1
ATOM 2188 C CA . PHE B 1 82 ? 19.953 -1.349 6.523 1 92.69 82 PHE B CA 1
ATOM 2189 C C . PHE B 1 82 ? 19.188 -2.643 6.758 1 92.69 82 PHE B C 1
ATOM 2191 O O . PHE B 1 82 ? 18.906 -3.385 5.812 1 92.69 82 PHE B O 1
ATOM 2198 N N . ILE B 1 83 ? 18.766 -2.908 7.953 1 94.56 83 ILE B N 1
ATOM 2199 C CA . ILE B 1 83 ? 18.031 -4.113 8.312 1 94.56 83 ILE B CA 1
ATOM 2200 C C . ILE B 1 83 ? 16.688 -4.125 7.605 1 94.56 83 ILE B C 1
ATOM 2202 O O . ILE B 1 83 ? 16.25 -5.16 7.094 1 94.56 83 ILE B O 1
ATOM 2206 N N . ALA B 1 84 ? 16.062 -3.027 7.602 1 93.5 84 ALA B N 1
ATOM 2207 C CA . ALA B 1 84 ? 14.789 -2.91 6.914 1 93.5 84 ALA B CA 1
ATOM 2208 C C . ALA B 1 84 ? 14.93 -3.24 5.43 1 93.5 84 ALA B C 1
ATOM 2210 O O . ALA B 1 84 ? 14.102 -3.961 4.867 1 93.5 84 ALA B O 1
ATOM 2211 N N . THR B 1 85 ? 16.016 -2.715 4.82 1 94.5 85 THR B N 1
ATOM 2212 C CA . THR B 1 85 ? 16.25 -2.973 3.404 1 94.5 85 THR B CA 1
ATOM 2213 C C . THR B 1 85 ? 16.516 -4.453 3.16 1 94.5 85 THR B C 1
ATOM 2215 O O . THR B 1 85 ? 16.078 -5.016 2.156 1 94.5 85 THR B O 1
ATOM 2218 N N . LEU B 1 86 ? 17.188 -5.066 4.066 1 96.5 86 LEU B N 1
ATOM 2219 C CA . LEU B 1 86 ? 17.438 -6.5 3.969 1 96.5 86 LEU B CA 1
ATOM 2220 C C . LEU B 1 86 ? 16.141 -7.285 4.043 1 96.5 86 LEU B C 1
ATOM 2222 O O . LEU B 1 86 ? 15.922 -8.211 3.262 1 96.5 86 LEU B O 1
ATOM 2226 N N . ILE B 1 87 ? 15.289 -6.914 4.941 1 96.81 87 ILE B N 1
ATOM 2227 C CA . ILE B 1 87 ? 14.008 -7.59 5.129 1 96.81 87 ILE B CA 1
ATOM 2228 C C . ILE B 1 87 ? 13.141 -7.398 3.891 1 96.81 87 ILE B C 1
ATOM 2230 O O . ILE B 1 87 ? 12.539 -8.359 3.393 1 96.81 87 ILE B O 1
ATOM 2234 N N . ILE B 1 88 ? 13.102 -6.219 3.396 1 97.25 88 ILE B N 1
ATOM 2235 C CA . ILE B 1 88 ? 12.297 -5.898 2.221 1 97.25 88 ILE B CA 1
ATOM 2236 C C . ILE B 1 88 ? 12.789 -6.707 1.022 1 97.25 88 ILE B C 1
ATOM 2238 O O . ILE B 1 88 ? 12 -7.344 0.328 1 97.25 88 ILE B O 1
ATOM 2242 N N . THR B 1 89 ? 14.094 -6.664 0.82 1 97.81 89 THR B N 1
ATOM 2243 C CA . THR B 1 89 ? 14.672 -7.359 -0.322 1 97.81 89 THR B CA 1
ATOM 2244 C C . THR B 1 89 ? 14.43 -8.859 -0.22 1 97.81 89 THR B C 1
ATOM 2246 O O . THR B 1 89 ? 14.031 -9.5 -1.198 1 97.81 89 THR B O 1
ATOM 2249 N N . THR B 1 90 ? 14.625 -9.414 0.924 1 97.81 90 THR B N 1
ATOM 2250 C CA . THR B 1 90 ? 14.398 -10.836 1.128 1 97.81 90 THR B CA 1
ATOM 2251 C C . THR B 1 90 ? 12.922 -11.18 0.915 1 97.81 90 THR B C 1
ATOM 2253 O O . THR B 1 90 ? 12.602 -12.203 0.304 1 97.81 90 THR B O 1
ATOM 2256 N N . SER B 1 91 ? 12.031 -10.367 1.409 1 98.19 91 SER B N 1
ATOM 2257 C CA . SER B 1 91 ? 10.602 -10.578 1.241 1 98.19 91 SER B CA 1
ATOM 2258 C C . SER B 1 91 ? 10.211 -10.594 -0.233 1 98.19 91 SER B C 1
ATOM 2260 O O . SER B 1 91 ? 9.453 -11.461 -0.673 1 98.19 91 SER B O 1
ATOM 2262 N N . ILE B 1 92 ? 10.758 -9.664 -0.968 1 98.31 92 ILE B N 1
ATOM 2263 C CA . ILE B 1 92 ? 10.438 -9.562 -2.389 1 98.31 92 ILE B CA 1
ATOM 2264 C C . ILE B 1 92 ? 10.938 -10.812 -3.119 1 98.31 92 ILE B C 1
ATOM 2266 O O . ILE B 1 92 ? 10.219 -11.391 -3.936 1 98.31 92 ILE B O 1
ATOM 2270 N N . ILE B 1 93 ? 12.156 -11.18 -2.826 1 97.88 93 ILE B N 1
ATOM 2271 C CA . ILE B 1 93 ? 12.734 -12.359 -3.459 1 97.88 93 ILE B CA 1
ATOM 2272 C C . ILE B 1 93 ? 11.875 -13.578 -3.146 1 97.88 93 ILE B C 1
ATOM 2274 O O . ILE B 1 93 ? 11.609 -14.406 -4.027 1 97.88 93 ILE B O 1
ATOM 2278 N N . MET B 1 94 ? 11.406 -13.711 -1.948 1 97.44 94 MET B N 1
ATOM 2279 C CA . MET B 1 94 ? 10.539 -14.828 -1.567 1 97.44 94 MET B CA 1
ATOM 2280 C C . MET B 1 94 ? 9.219 -14.773 -2.334 1 97.44 94 MET B C 1
ATOM 2282 O O . MET B 1 94 ? 8.711 -15.805 -2.781 1 97.44 94 MET B O 1
ATOM 2286 N N . LEU B 1 95 ? 8.633 -13.656 -2.48 1 97.69 95 LEU B N 1
ATOM 2287 C CA . LEU B 1 95 ? 7.387 -13.5 -3.219 1 97.69 95 LEU B CA 1
ATOM 2288 C C . LEU B 1 95 ? 7.562 -13.93 -4.672 1 97.69 95 LEU B C 1
ATOM 2290 O O . LEU B 1 95 ? 6.676 -14.57 -5.246 1 97.69 95 LEU B O 1
ATOM 2294 N N . VAL B 1 96 ? 8.68 -13.523 -5.223 1 96.94 96 VAL B N 1
ATOM 2295 C CA . VAL B 1 96 ? 8.969 -13.859 -6.613 1 96.94 96 VAL B CA 1
ATOM 2296 C C . VAL B 1 96 ? 9.188 -15.359 -6.75 1 96.94 96 VAL B C 1
ATOM 2298 O O . VAL B 1 96 ? 8.727 -15.977 -7.715 1 96.94 96 VAL B O 1
ATOM 2301 N N . THR B 1 97 ? 9.875 -15.945 -5.805 1 95.06 97 THR B N 1
ATOM 2302 C CA . THR B 1 97 ? 10.25 -17.359 -5.867 1 95.06 97 THR B CA 1
ATOM 2303 C C . THR B 1 97 ? 9.023 -18.25 -5.676 1 95.06 97 THR B C 1
ATOM 2305 O O . THR B 1 97 ? 8.898 -19.281 -6.32 1 95.06 97 THR B O 1
ATOM 2308 N N . PHE B 1 98 ? 8.07 -17.797 -4.891 1 94.25 98 PHE B N 1
ATOM 2309 C CA . PHE B 1 98 ? 7.004 -18.703 -4.488 1 94.25 98 PHE B CA 1
ATOM 2310 C C . PHE B 1 98 ? 5.711 -18.391 -5.238 1 94.25 98 PHE B C 1
ATOM 2312 O O . PHE B 1 98 ? 4.723 -19.125 -5.105 1 94.25 98 PHE B O 1
ATOM 2319 N N . ASN B 1 99 ? 5.742 -17.328 -5.945 1 92.81 99 ASN B N 1
ATOM 2320 C CA . ASN B 1 99 ? 4.516 -16.953 -6.637 1 92.81 99 ASN B CA 1
ATOM 2321 C C . ASN B 1 99 ? 4.773 -16.672 -8.117 1 92.81 99 ASN B C 1
ATOM 2323 O O . ASN B 1 99 ? 5.883 -16.297 -8.5 1 92.81 99 ASN B O 1
ATOM 2327 N N . LYS B 1 100 ? 3.758 -16.938 -8.906 1 92.75 100 LYS B N 1
ATOM 2328 C CA . LYS B 1 100 ? 3.752 -16.578 -10.32 1 92.75 100 LYS B CA 1
ATOM 2329 C C . LYS B 1 100 ? 2.541 -15.703 -10.656 1 92.75 100 LYS B C 1
ATOM 2331 O O . LYS B 1 100 ? 1.416 -16.203 -10.727 1 92.75 100 LYS B O 1
ATOM 2336 N N . LEU B 1 101 ? 2.824 -14.477 -10.852 1 94.94 101 LEU B N 1
ATOM 2337 C CA . LEU B 1 101 ? 1.751 -13.547 -11.188 1 94.94 101 LEU B CA 1
ATOM 2338 C C . LEU B 1 101 ? 1.423 -13.602 -12.68 1 94.94 101 LEU B C 1
ATOM 2340 O O . LEU B 1 101 ? 2.326 -13.664 -13.516 1 94.94 101 LEU B O 1
ATOM 2344 N N . ASN B 1 102 ? 0.214 -13.664 -12.969 1 94.62 102 ASN B N 1
ATOM 2345 C CA . ASN B 1 102 ? -0.197 -13.555 -14.367 1 94.62 102 ASN B CA 1
ATOM 2346 C C . ASN B 1 102 ? -0.235 -12.102 -14.828 1 94.62 102 ASN B C 1
ATOM 2348 O O . ASN B 1 102 ? -0.038 -11.188 -14.031 1 94.62 102 ASN B O 1
ATOM 2352 N N . LEU B 1 103 ? -0.486 -11.875 -16.078 1 95.81 103 LEU B N 1
ATOM 2353 C CA . LEU B 1 103 ? -0.45 -10.547 -16.688 1 95.81 103 LEU B CA 1
ATOM 2354 C C . LEU B 1 103 ? -1.478 -9.625 -16.031 1 95.81 103 LEU B C 1
ATOM 2356 O O . LEU B 1 103 ? -1.176 -8.477 -15.711 1 95.81 103 LEU B O 1
ATOM 2360 N N . PHE B 1 104 ? -2.645 -10.109 -15.789 1 95.88 104 PHE B N 1
ATOM 2361 C CA . PHE B 1 104 ? -3.711 -9.312 -15.188 1 95.88 104 PHE B CA 1
ATOM 2362 C C . PHE B 1 104 ? -3.324 -8.852 -13.789 1 95.88 104 PHE B C 1
ATOM 2364 O O . PHE B 1 104 ? -3.562 -7.703 -13.422 1 95.88 104 PHE B O 1
ATOM 2371 N N . SER B 1 105 ? -2.75 -9.734 -13.047 1 97.12 105 SER B N 1
ATOM 2372 C CA . SER B 1 105 ? -2.34 -9.422 -11.68 1 97.12 105 SER B CA 1
ATOM 2373 C C . SER B 1 105 ? -1.252 -8.352 -11.664 1 97.12 105 SER B C 1
ATOM 2375 O O . SER B 1 105 ? -1.282 -7.438 -10.828 1 97.12 105 SER B O 1
ATOM 2377 N N . ILE B 1 106 ? -0.348 -8.453 -12.602 1 97.75 106 ILE B N 1
ATOM 2378 C CA . ILE B 1 106 ? 0.732 -7.477 -12.719 1 97.75 106 ILE B CA 1
ATOM 2379 C C . ILE B 1 106 ? 0.151 -6.094 -13.008 1 97.75 106 ILE B C 1
ATOM 2381 O O . ILE B 1 106 ? 0.545 -5.105 -12.391 1 97.75 106 ILE B O 1
ATOM 2385 N N . VAL B 1 107 ? -0.776 -6.059 -13.883 1 98.12 107 VAL B N 1
ATOM 2386 C CA . VAL B 1 107 ? -1.393 -4.797 -14.281 1 98.12 107 VAL B CA 1
ATOM 2387 C C . VAL B 1 107 ? -2.16 -4.203 -13.102 1 98.12 107 VAL B C 1
ATOM 2389 O O . VAL B 1 107 ? -2.004 -3.02 -12.781 1 98.12 107 VAL B O 1
ATOM 2392 N N . ILE B 1 108 ? -2.883 -4.973 -12.406 1 98.31 108 ILE B N 1
ATOM 2393 C CA . ILE B 1 108 ? -3.721 -4.527 -11.297 1 98.31 108 ILE B CA 1
ATOM 2394 C C . ILE B 1 108 ? -2.844 -3.977 -10.172 1 98.31 108 ILE B C 1
ATOM 2396 O O . ILE B 1 108 ? -3.062 -2.861 -9.695 1 98.31 108 ILE B O 1
ATOM 2400 N N . LEU B 1 109 ? -1.886 -4.746 -9.805 1 98.44 109 LEU B N 1
ATOM 2401 C CA . LEU B 1 109 ? -1.037 -4.367 -8.68 1 98.44 109 LEU B CA 1
ATOM 2402 C C . LEU B 1 109 ? -0.244 -3.104 -9 1 98.44 109 LEU B C 1
ATOM 2404 O O . LEU B 1 109 ? -0.099 -2.225 -8.148 1 98.44 109 LEU B O 1
ATOM 2408 N N . ASN B 1 110 ? 0.235 -3.012 -10.242 1 98.62 110 ASN B N 1
ATOM 2409 C CA . ASN B 1 110 ? 0.985 -1.821 -10.633 1 98.62 110 ASN B CA 1
ATOM 2410 C C . ASN B 1 110 ? 0.084 -0.592 -10.711 1 98.62 110 ASN B C 1
ATOM 2412 O O . ASN B 1 110 ? 0.476 0.499 -10.297 1 98.62 110 ASN B O 1
ATOM 2416 N N . LEU B 1 111 ? -1.098 -0.748 -11.188 1 98.38 111 LEU B N 1
ATOM 2417 C CA . LEU B 1 111 ? -2.018 0.379 -11.297 1 98.38 111 LEU B CA 1
ATOM 2418 C C . LEU B 1 111 ? -2.406 0.902 -9.922 1 98.38 111 LEU B C 1
ATOM 2420 O O . LEU B 1 111 ? -2.455 2.115 -9.703 1 98.38 111 LEU B O 1
ATOM 2424 N N . PHE B 1 112 ? -2.666 0.036 -9.008 1 97.94 112 PHE B N 1
ATOM 2425 C CA . PHE B 1 112 ? -2.984 0.452 -7.645 1 97.94 112 PHE B CA 1
ATOM 2426 C C . PHE B 1 112 ? -1.787 1.132 -6.992 1 97.94 112 PHE B C 1
ATOM 2428 O O . PHE B 1 112 ? -1.945 2.115 -6.266 1 97.94 112 PHE B O 1
ATOM 2435 N N . SER B 1 113 ? -0.586 0.583 -7.273 1 98.25 113 SER B N 1
ATOM 2436 C CA . SER B 1 113 ? 0.621 1.185 -6.715 1 98.25 113 SER B CA 1
ATOM 2437 C C . SER B 1 113 ? 0.832 2.598 -7.25 1 98.25 113 SER B C 1
ATOM 2439 O O . SER B 1 113 ? 1.104 3.523 -6.484 1 98.25 113 SER B O 1
ATOM 2441 N N . ILE B 1 114 ? 0.664 2.771 -8.547 1 98 114 ILE B N 1
ATOM 2442 C CA . ILE B 1 114 ? 0.865 4.074 -9.172 1 98 114 ILE B CA 1
ATOM 2443 C C . ILE B 1 114 ? -0.186 5.059 -8.664 1 98 114 ILE B C 1
ATOM 2445 O O . ILE B 1 114 ? 0.121 6.223 -8.398 1 98 114 ILE B O 1
ATOM 2449 N N . PHE B 1 115 ? -1.387 4.617 -8.562 1 96.31 115 PHE B N 1
ATOM 2450 C CA . PHE B 1 115 ? -2.467 5.449 -8.047 1 96.31 115 PHE B CA 1
ATOM 2451 C C . PHE B 1 115 ? -2.162 5.918 -6.629 1 96.31 115 PHE B C 1
ATOM 2453 O O . PHE B 1 115 ? -2.365 7.086 -6.297 1 96.31 115 PHE B O 1
ATOM 2460 N N . SER B 1 116 ? -1.701 4.984 -5.801 1 95.38 116 SER B N 1
ATOM 2461 C CA . SER B 1 116 ? -1.324 5.316 -4.434 1 95.38 116 SER B CA 1
ATOM 2462 C C . SER B 1 116 ? -0.175 6.32 -4.402 1 95.38 116 SER B C 1
ATOM 2464 O O . SER B 1 116 ? -0.21 7.289 -3.643 1 95.38 116 SER B O 1
ATOM 2466 N N . ILE B 1 117 ? 0.767 6.133 -5.258 1 96.19 117 ILE B N 1
ATOM 2467 C CA . ILE B 1 117 ? 1.913 7.031 -5.336 1 96.19 117 ILE B CA 1
ATOM 2468 C C . ILE B 1 117 ? 1.448 8.422 -5.758 1 96.19 117 ILE B C 1
ATOM 2470 O O . ILE B 1 117 ? 1.891 9.43 -5.199 1 96.19 117 ILE B O 1
ATOM 2474 N N . TYR B 1 118 ? 0.625 8.492 -6.684 1 94.94 118 TYR B N 1
ATOM 2475 C CA . TYR B 1 118 ? 0.088 9.75 -7.184 1 94.94 118 TYR B CA 1
ATOM 2476 C C . TYR B 1 118 ? -0.542 10.562 -6.055 1 94.94 118 TYR B C 1
ATOM 2478 O O . TYR B 1 118 ? -0.417 11.789 -6.016 1 94.94 118 TYR B O 1
ATOM 2486 N N . ASN B 1 119 ? -1.103 9.945 -5.113 1 91.75 119 ASN B N 1
ATOM 2487 C CA . ASN B 1 119 ? -1.843 10.641 -4.066 1 91.75 119 ASN B CA 1
ATOM 2488 C C . ASN B 1 119 ? -0.977 10.883 -2.832 1 91.75 119 ASN B C 1
ATOM 2490 O O . ASN B 1 119 ? -1.227 11.812 -2.068 1 91.75 119 ASN B O 1
ATOM 2494 N N . LYS B 1 120 ? -0 10.102 -2.674 1 90.69 120 LYS B N 1
ATOM 2495 C CA . LYS B 1 120 ? 0.736 10.133 -1.413 1 90.69 120 LYS B CA 1
ATOM 2496 C C . LYS B 1 120 ? 2.1 10.797 -1.589 1 90.69 120 LYS B C 1
ATOM 2498 O O . LYS B 1 120 ? 2.627 11.398 -0.653 1 90.69 120 LYS B O 1
ATOM 2503 N N . ALA B 1 121 ? 2.627 10.562 -2.682 1 90.19 121 ALA B N 1
ATOM 2504 C CA . ALA B 1 121 ? 4.012 10.984 -2.889 1 90.19 121 ALA B CA 1
ATOM 2505 C C . ALA B 1 121 ? 4.078 12.453 -3.314 1 90.19 121 ALA B C 1
ATOM 2507 O O . ALA B 1 121 ? 3.156 12.961 -3.957 1 90.19 121 ALA B O 1
ATOM 2508 N N . PRO B 1 122 ? 5.09 13.195 -2.977 1 89.88 122 PRO B N 1
ATOM 2509 C CA . PRO B 1 122 ? 6.199 12.758 -2.127 1 89.88 122 PRO B CA 1
ATOM 2510 C C . PRO B 1 122 ? 5.891 12.891 -0.638 1 89.88 122 PRO B C 1
ATOM 2512 O O . PRO B 1 122 ? 5.172 13.805 -0.232 1 89.88 122 PRO B O 1
ATOM 2515 N N . VAL B 1 123 ? 6.297 11.914 0.08 1 86.12 123 VAL B N 1
ATOM 2516 C CA . VAL B 1 123 ? 6.203 12 1.534 1 86.12 123 VAL B CA 1
ATOM 2517 C C . VAL B 1 123 ? 7.375 12.812 2.08 1 86.12 123 VAL B C 1
ATOM 2519 O O . VAL B 1 123 ? 8.539 12.469 1.842 1 86.12 123 VAL B O 1
ATOM 2522 N N . ILE B 1 124 ? 7.086 13.875 2.703 1 76.88 124 ILE B N 1
ATOM 2523 C CA . ILE B 1 124 ? 8.109 14.812 3.168 1 76.88 124 ILE B CA 1
ATOM 2524 C C . ILE B 1 124 ? 8.531 14.445 4.59 1 76.88 124 ILE B C 1
ATOM 2526 O O . ILE B 1 124 ? 7.68 14.266 5.469 1 76.88 124 ILE B O 1
ATOM 2530 N N . ASP B 1 125 ? 9.82 14.25 4.703 1 69.75 125 ASP B N 1
ATOM 2531 C CA . ASP B 1 125 ? 10.383 13.984 6.023 1 69.75 125 ASP B CA 1
ATOM 2532 C C . ASP B 1 125 ? 10.516 15.266 6.836 1 69.75 125 ASP B C 1
ATOM 2534 O O . ASP B 1 125 ? 10.977 16.281 6.32 1 69.75 125 ASP B O 1
ATOM 2538 N N . SER B 1 126 ? 10 15.242 8.055 1 63.09 126 SER B N 1
ATOM 2539 C CA . SER B 1 126 ? 10.062 16.422 8.914 1 63.09 126 SER B CA 1
ATOM 2540 C C . SER B 1 126 ? 11.5 16.844 9.164 1 63.09 126 SER B C 1
ATOM 2542 O O . SER B 1 126 ? 11.766 18.016 9.461 1 63.09 126 SER B O 1
ATOM 2544 N N . ARG B 1 127 ? 12.344 15.891 9.062 1 60.78 127 ARG B N 1
ATOM 2545 C CA . ARG B 1 127 ? 13.742 16.203 9.344 1 60.78 127 ARG B CA 1
ATOM 2546 C C . ARG B 1 127 ? 14.367 16.984 8.195 1 60.78 127 ARG B C 1
ATOM 2548 O O . ARG B 1 127 ? 15.367 17.672 8.375 1 60.78 127 ARG B O 1
ATOM 2555 N N . PHE B 1 128 ? 13.82 16.797 6.977 1 61.44 128 PHE B N 1
ATOM 2556 C CA . PHE B 1 128 ? 14.281 17.516 5.801 1 61.44 128 PHE B CA 1
ATOM 2557 C C . PHE B 1 128 ? 13.109 18.109 5.023 1 61.44 128 PHE B C 1
ATOM 2559 O O . PHE B 1 128 ? 12.695 17.547 4.004 1 61.44 128 PHE B O 1
ATOM 2566 N N . PRO B 1 129 ? 12.641 19.125 5.66 1 57.72 129 PRO B N 1
ATOM 2567 C CA . PRO B 1 129 ? 11.484 19.688 4.961 1 57.72 129 PRO B CA 1
ATOM 2568 C C . PRO B 1 129 ? 11.844 20.266 3.594 1 57.72 129 PRO B C 1
ATOM 2570 O O . PRO B 1 129 ? 12.773 21.062 3.482 1 57.72 129 PRO B O 1
ATOM 2573 N N . LEU B 1 130 ? 11.562 19.531 2.566 1 58.19 130 LEU B N 1
ATOM 2574 C CA . LEU B 1 130 ? 11.602 20.188 1.266 1 58.19 130 LEU B CA 1
ATOM 2575 C C . LEU B 1 130 ? 10.883 21.531 1.315 1 58.19 130 LEU B C 1
ATOM 2577 O O . LEU B 1 130 ? 9.656 21.594 1.438 1 58.19 130 LEU B O 1
ATOM 2581 N N . THR B 1 131 ? 11.719 22.422 1.519 1 61.06 131 THR B N 1
ATOM 2582 C CA . THR B 1 131 ? 11.141 23.734 1.78 1 61.06 131 THR B CA 1
ATOM 2583 C C . THR B 1 131 ? 10.734 24.422 0.476 1 61.06 131 THR B C 1
ATOM 2585 O O . THR B 1 131 ? 9.906 25.328 0.478 1 61.06 131 THR B O 1
ATOM 2588 N N . LYS B 1 132 ? 11.148 23.844 -0.561 1 70.75 132 LYS B N 1
ATOM 2589 C CA . LYS B 1 132 ? 10.797 24.578 -1.777 1 70.75 132 LYS B CA 1
ATOM 2590 C C . LYS B 1 132 ? 9.672 23.875 -2.531 1 70.75 132 LYS B C 1
ATOM 2592 O O . LYS B 1 132 ? 9.797 22.719 -2.914 1 70.75 132 LYS B O 1
ATOM 2597 N N . GLU B 1 133 ? 8.562 24.469 -2.697 1 77.56 133 GLU B N 1
ATOM 2598 C CA . GLU B 1 133 ? 7.359 23.984 -3.359 1 77.56 133 GLU B CA 1
ATOM 2599 C C . GLU B 1 133 ? 7.68 23.422 -4.742 1 77.56 133 GLU B C 1
ATOM 2601 O O . GLU B 1 133 ? 7.113 22.406 -5.148 1 77.56 133 GLU B O 1
ATOM 2606 N N . HIS B 1 134 ? 8.617 24.094 -5.395 1 80.69 134 HIS B N 1
ATOM 2607 C CA . HIS B 1 134 ? 8.953 23.641 -6.742 1 80.69 134 HIS B CA 1
ATOM 2608 C C . HIS B 1 134 ? 9.602 22.266 -6.727 1 80.69 134 HIS B C 1
ATOM 2610 O O . HIS B 1 134 ? 9.375 21.453 -7.629 1 80.69 134 HIS B O 1
ATOM 2616 N N . LEU B 1 135 ? 10.32 21.938 -5.73 1 81.06 135 LEU B N 1
ATOM 2617 C CA . LEU B 1 135 ? 10.961 20.625 -5.594 1 81.06 135 LEU B CA 1
ATOM 2618 C C . LEU B 1 135 ? 9.938 19.547 -5.262 1 81.06 135 LEU B C 1
ATOM 2620 O O . LEU B 1 135 ? 10.047 18.422 -5.73 1 81.06 135 LEU B O 1
ATOM 2624 N N . ILE B 1 136 ? 8.914 19.938 -4.605 1 84.44 136 ILE B N 1
ATOM 2625 C CA . ILE B 1 136 ? 7.852 19 -4.242 1 84.44 136 ILE B CA 1
ATOM 2626 C C . ILE B 1 136 ? 7.07 18.594 -5.488 1 84.44 136 ILE B C 1
ATOM 2628 O O . ILE B 1 136 ? 6.816 17.406 -5.711 1 84.44 136 ILE B O 1
ATOM 2632 N N . LYS B 1 137 ? 6.762 19.625 -6.227 1 89.75 137 LYS B N 1
ATOM 2633 C CA . LYS B 1 137 ? 6.039 19.359 -7.469 1 89.75 137 LYS B CA 1
ATOM 2634 C C . LYS B 1 137 ? 6.871 18.5 -8.422 1 89.75 137 LYS B C 1
ATOM 2636 O O . LYS B 1 137 ? 6.348 17.578 -9.055 1 89.75 137 LYS B O 1
ATOM 2641 N N . LYS B 1 138 ? 8.094 18.828 -8.469 1 92 138 LYS B N 1
ATOM 2642 C CA . LYS B 1 138 ? 9 18.078 -9.32 1 92 138 LYS B CA 1
ATOM 2643 C C . LYS B 1 138 ? 9.102 16.625 -8.867 1 92 138 LYS B C 1
ATOM 2645 O O . LYS B 1 138 ? 9.016 15.703 -9.688 1 92 138 LYS B O 1
ATOM 2650 N N . ASN B 1 139 ? 9.273 16.406 -7.605 1 91.38 139 ASN B N 1
ATOM 2651 C CA . ASN B 1 139 ? 9.367 15.055 -7.062 1 91.38 139 ASN B CA 1
ATOM 2652 C C . ASN B 1 139 ? 8.07 14.273 -7.273 1 91.38 139 ASN B C 1
ATOM 2654 O O . ASN B 1 139 ? 8.102 13.062 -7.52 1 91.38 139 ASN B O 1
ATOM 2658 N N . LYS B 1 140 ? 6.977 14.992 -7.203 1 93.06 140 LYS B N 1
ATOM 2659 C CA . LYS B 1 140 ? 5.691 14.359 -7.469 1 93.06 140 LYS B CA 1
ATOM 2660 C C . LYS B 1 140 ? 5.609 13.852 -8.906 1 93.06 140 LYS B C 1
ATOM 2662 O O . LYS B 1 140 ? 5.27 12.688 -9.141 1 93.06 140 LYS B O 1
ATOM 2667 N N . ILE B 1 141 ? 5.988 14.664 -9.781 1 95.75 141 ILE B N 1
ATOM 2668 C CA . ILE B 1 141 ? 5.953 14.305 -11.195 1 95.75 141 ILE B CA 1
ATOM 2669 C C . ILE B 1 141 ? 6.918 13.148 -11.461 1 95.75 141 ILE B C 1
ATOM 2671 O O . ILE B 1 141 ? 6.562 12.18 -12.133 1 95.75 141 ILE B O 1
ATOM 2675 N N . LEU B 1 142 ? 8.039 13.219 -10.898 1 96.06 142 LEU B N 1
ATOM 2676 C CA . LEU B 1 142 ? 9.062 12.195 -11.102 1 96.06 142 LEU B CA 1
ATOM 2677 C C . LEU B 1 142 ? 8.641 10.867 -10.477 1 96.06 142 LEU B C 1
ATOM 2679 O O . LEU B 1 142 ? 8.93 9.805 -11.023 1 96.06 142 LEU B O 1
ATOM 2683 N N . SER B 1 143 ? 7.973 10.914 -9.312 1 96.56 143 SER B N 1
ATOM 2684 C CA . SER B 1 143 ? 7.504 9.695 -8.664 1 96.56 143 SER B CA 1
ATOM 2685 C C . SER B 1 143 ? 6.516 8.945 -9.555 1 96.56 143 SER B C 1
ATOM 2687 O O . SER B 1 143 ? 6.648 7.738 -9.758 1 96.56 143 SER B O 1
ATOM 2689 N N . VAL B 1 144 ? 5.617 9.734 -10.133 1 97.44 144 VAL B N 1
ATOM 2690 C CA . VAL B 1 144 ? 4.582 9.133 -10.969 1 97.44 144 VAL B CA 1
ATOM 2691 C C . VAL B 1 144 ? 5.191 8.656 -12.289 1 97.44 144 VAL B C 1
ATOM 2693 O O . VAL B 1 144 ? 4.91 7.551 -12.75 1 97.44 144 VAL B O 1
ATOM 2696 N N . THR B 1 145 ? 6.055 9.461 -12.844 1 98.12 145 THR B N 1
ATOM 2697 C CA . THR B 1 145 ? 6.691 9.117 -14.109 1 98.12 145 THR B CA 1
ATOM 2698 C C . THR B 1 145 ? 7.57 7.879 -13.953 1 98.12 145 THR B C 1
ATOM 2700 O O . THR B 1 145 ? 7.473 6.938 -14.742 1 98.12 145 THR B O 1
ATOM 2703 N N . ASN B 1 146 ? 8.391 7.84 -12.938 1 98.19 146 ASN B N 1
ATOM 2704 C CA . ASN B 1 146 ? 9.289 6.715 -12.727 1 98.19 146 ASN B CA 1
ATOM 2705 C C . ASN B 1 146 ? 8.523 5.43 -12.43 1 98.19 146 ASN B C 1
ATOM 2707 O O . ASN B 1 146 ? 8.914 4.348 -12.875 1 98.19 146 ASN B O 1
ATOM 2711 N N . SER B 1 147 ? 7.449 5.504 -11.594 1 98.31 147 SER B N 1
ATOM 2712 C CA . SER B 1 147 ? 6.637 4.32 -11.336 1 98.31 147 SER B CA 1
ATOM 2713 C C . SER B 1 147 ? 5.949 3.838 -12.609 1 98.31 147 SER B C 1
ATOM 2715 O O . SER B 1 147 ? 5.801 2.631 -12.82 1 98.31 147 SER B O 1
ATOM 2717 N N . SER B 1 148 ? 5.52 4.75 -13.516 1 98.56 148 SER B N 1
ATOM 2718 C CA . SER B 1 148 ? 4.922 4.387 -14.797 1 98.56 148 SER B CA 1
ATOM 2719 C C . SER B 1 148 ? 5.945 3.719 -15.711 1 98.56 148 SER B C 1
ATOM 2721 O O . SER B 1 148 ? 5.617 2.768 -16.422 1 98.56 148 SER B O 1
ATOM 272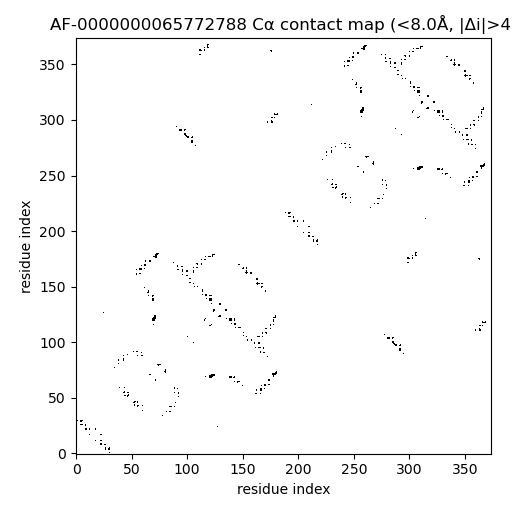3 N N . ILE B 1 149 ? 7.113 4.203 -15.68 1 98.5 149 ILE B N 1
ATOM 2724 C CA . ILE B 1 149 ? 8.18 3.605 -16.469 1 98.5 149 ILE B CA 1
ATOM 2725 C C . ILE B 1 149 ? 8.445 2.18 -15.992 1 98.5 149 ILE B C 1
ATOM 2727 O O . ILE B 1 149 ? 8.57 1.258 -16.797 1 98.5 149 ILE B O 1
ATOM 2731 N N . LEU B 1 150 ? 8.57 2.008 -14.664 1 98.56 150 LEU B N 1
ATOM 2732 C CA . LEU B 1 150 ? 8.758 0.667 -14.125 1 98.56 150 LEU B CA 1
ATOM 2733 C C . LEU B 1 150 ? 7.613 -0.253 -14.539 1 98.56 150 LEU B C 1
ATOM 2735 O O . LEU B 1 150 ? 7.836 -1.417 -14.875 1 98.56 150 LEU B O 1
ATOM 2739 N N . PHE B 1 151 ? 6.387 0.3 -14.508 1 98.56 151 PHE B N 1
ATOM 2740 C CA . PHE B 1 151 ? 5.227 -0.474 -14.938 1 98.56 151 PHE B CA 1
ATOM 2741 C C . PHE B 1 151 ? 5.375 -0.899 -16.391 1 98.56 151 PHE B C 1
ATOM 2743 O O . PHE B 1 151 ? 5.148 -2.062 -16.734 1 98.56 151 PHE B O 1
ATOM 2750 N N . LEU B 1 152 ? 5.789 -0.021 -17.266 1 98.5 152 LEU B N 1
ATOM 2751 C CA . LEU B 1 152 ? 5.996 -0.334 -18.672 1 98.5 152 LEU B CA 1
ATOM 2752 C C . LEU B 1 152 ? 7.07 -1.405 -18.844 1 98.5 152 LEU B C 1
ATOM 2754 O O . LEU B 1 152 ? 6.938 -2.297 -19.688 1 98.5 152 LEU B O 1
ATOM 2758 N N . ILE B 1 153 ? 8.117 -1.335 -18.078 1 98.38 153 ILE B N 1
ATOM 2759 C CA . ILE B 1 153 ? 9.195 -2.316 -18.125 1 98.38 153 ILE B CA 1
ATOM 2760 C C . ILE B 1 153 ? 8.664 -3.695 -17.766 1 98.38 153 ILE B C 1
ATOM 2762 O O . ILE B 1 153 ? 9.031 -4.699 -18.375 1 98.38 153 ILE B O 1
ATOM 2766 N N . THR B 1 154 ? 7.762 -3.723 -16.672 1 98.25 154 THR B N 1
ATOM 2767 C CA . THR B 1 154 ? 7.184 -5.008 -16.297 1 98.25 154 THR B CA 1
ATOM 2768 C C . THR B 1 154 ? 6.375 -5.602 -17.453 1 98.25 154 THR B C 1
ATOM 2770 O O . THR B 1 154 ? 6.355 -6.82 -17.641 1 98.25 154 THR B O 1
ATOM 2773 N N . LEU B 1 155 ? 5.695 -4.777 -18.266 1 98 155 LEU B N 1
ATOM 2774 C CA . LEU B 1 155 ? 4.906 -5.258 -19.391 1 98 155 LEU B CA 1
ATOM 2775 C C . LEU B 1 155 ? 5.805 -5.758 -20.516 1 98 155 LEU B C 1
ATOM 2777 O O . LEU B 1 155 ? 5.527 -6.789 -21.125 1 98 155 LEU B O 1
ATOM 2781 N N . ILE B 1 156 ? 6.852 -5.062 -20.766 1 97.38 156 ILE B N 1
ATOM 2782 C CA . ILE B 1 156 ? 7.793 -5.418 -21.812 1 97.38 156 ILE B CA 1
ATOM 2783 C C . ILE B 1 156 ? 8.469 -6.746 -21.484 1 97.38 156 ILE B C 1
ATOM 2785 O O . ILE B 1 156 ? 8.633 -7.602 -22.359 1 97.38 156 ILE B O 1
ATOM 2789 N N . PHE B 1 157 ? 8.797 -6.984 -20.219 1 97.06 157 PHE B N 1
ATOM 2790 C CA . PHE B 1 157 ? 9.539 -8.172 -19.812 1 97.06 157 PHE B CA 1
ATOM 2791 C C . PHE B 1 157 ? 8.594 -9.219 -19.234 1 97.06 157 PHE B C 1
ATOM 2793 O O . PHE B 1 157 ? 9.008 -10.055 -18.422 1 97.06 157 PHE B O 1
ATOM 2800 N N . PHE B 1 158 ? 7.371 -9.117 -19.594 1 95.69 158 PHE B N 1
ATOM 2801 C CA . PHE B 1 158 ? 6.391 -10.039 -19.031 1 95.69 158 PHE B CA 1
ATOM 2802 C C . PHE B 1 158 ? 6.777 -11.484 -19.312 1 95.69 158 PHE B C 1
ATOM 2804 O O . PHE B 1 158 ? 6.551 -12.367 -18.484 1 95.69 158 PHE B O 1
ATOM 2811 N N . LYS B 1 159 ? 7.371 -11.773 -20.516 1 94.25 159 LYS B N 1
ATOM 2812 C CA . LYS B 1 159 ? 7.75 -13.133 -20.891 1 94.25 159 LYS B CA 1
ATOM 2813 C C . LYS B 1 159 ? 8.867 -13.656 -20 1 94.25 159 LYS B C 1
ATOM 2815 O O . LYS B 1 159 ? 8.984 -14.867 -19.797 1 94.25 159 LYS B O 1
ATOM 2820 N N . ILE B 1 160 ? 9.734 -12.711 -19.484 1 95.62 160 ILE B N 1
ATOM 2821 C CA . ILE B 1 160 ? 10.711 -13.055 -18.453 1 95.62 160 ILE B CA 1
ATOM 2822 C C . ILE B 1 160 ? 10.117 -12.805 -17.078 1 95.62 160 ILE B C 1
ATOM 2824 O O . ILE B 1 160 ? 10.414 -11.789 -16.438 1 95.62 160 ILE B O 1
ATOM 2828 N N . SER B 1 161 ? 9.375 -13.703 -16.578 1 93.88 161 SER B N 1
ATOM 2829 C CA . SER B 1 161 ? 8.43 -13.555 -15.477 1 93.88 161 SER B CA 1
ATOM 2830 C C . SER B 1 161 ? 9.125 -13.07 -14.203 1 93.88 161 SER B C 1
ATOM 2832 O O . SER B 1 161 ? 8.594 -12.227 -13.484 1 93.88 161 SER B O 1
ATOM 2834 N N . TRP B 1 162 ? 10.352 -13.625 -14 1 95.12 162 TRP B N 1
ATOM 2835 C CA . TRP B 1 162 ? 10.992 -13.312 -12.734 1 95.12 162 TRP B CA 1
ATOM 2836 C C . TRP B 1 162 ? 11.375 -11.836 -12.672 1 95.12 162 TRP B C 1
ATOM 2838 O O . TRP B 1 162 ? 11.328 -11.219 -11.609 1 95.12 162 TRP B O 1
ATOM 2848 N N . ILE B 1 163 ? 11.727 -11.18 -13.773 1 97.19 163 ILE B N 1
ATOM 2849 C CA . ILE B 1 163 ? 12.055 -9.758 -13.82 1 97.19 163 ILE B CA 1
ATOM 2850 C C . ILE B 1 163 ? 10.797 -8.922 -13.602 1 97.19 163 ILE B C 1
ATOM 2852 O O . ILE B 1 163 ? 10.781 -8.023 -12.758 1 97.19 163 ILE B O 1
ATOM 2856 N N . SER B 1 164 ? 9.758 -9.258 -14.367 1 97.69 164 SER B N 1
ATOM 2857 C CA . SER B 1 164 ? 8.484 -8.539 -14.297 1 97.69 164 SER B CA 1
ATOM 2858 C C . SER B 1 164 ? 7.895 -8.602 -12.891 1 97.69 164 SER B C 1
ATOM 2860 O O . SER B 1 164 ? 7.48 -7.574 -12.344 1 97.69 164 SER B O 1
ATOM 2862 N N . GLN B 1 165 ? 7.957 -9.688 -12.281 1 97.75 165 GLN B N 1
ATOM 2863 C CA . GLN B 1 165 ? 7.387 -9.867 -10.953 1 97.75 165 GLN B CA 1
ATOM 2864 C C . GLN B 1 165 ? 8.227 -9.164 -9.891 1 97.75 165 GLN B C 1
ATOM 2866 O O . GLN B 1 165 ? 7.688 -8.609 -8.93 1 97.75 165 GLN B O 1
ATOM 2871 N N . THR B 1 166 ? 9.539 -9.25 -10.047 1 98.44 166 THR B N 1
ATOM 2872 C CA . THR B 1 166 ? 10.414 -8.586 -9.094 1 98.44 166 THR B CA 1
ATOM 2873 C C . THR B 1 166 ? 10.133 -7.086 -9.039 1 98.44 166 THR B C 1
ATOM 2875 O O . THR B 1 166 ? 9.992 -6.512 -7.957 1 98.44 166 THR B O 1
ATOM 2878 N N . ILE B 1 167 ? 9.977 -6.488 -10.156 1 98.62 167 ILE B N 1
ATOM 2879 C CA . ILE B 1 167 ? 9.719 -5.055 -10.242 1 98.62 167 ILE B CA 1
ATOM 2880 C C . ILE B 1 167 ? 8.336 -4.746 -9.664 1 98.62 167 ILE B C 1
ATOM 2882 O O . ILE B 1 167 ? 8.18 -3.787 -8.906 1 98.62 167 ILE B O 1
ATOM 2886 N N . THR B 1 168 ? 7.367 -5.559 -9.992 1 98.56 168 THR B N 1
ATOM 2887 C CA . THR B 1 168 ? 6.004 -5.363 -9.523 1 98.56 168 THR B CA 1
ATOM 2888 C C . THR B 1 168 ? 5.945 -5.434 -8 1 98.56 168 THR B C 1
ATOM 2890 O O . THR B 1 168 ? 5.395 -4.539 -7.352 1 98.56 168 THR B O 1
ATOM 2893 N N . TRP B 1 169 ? 6.535 -6.48 -7.426 1 98.56 169 TRP B N 1
ATOM 2894 C CA . TRP B 1 169 ? 6.539 -6.637 -5.977 1 98.56 169 TRP B CA 1
ATOM 2895 C C . TRP B 1 169 ? 7.316 -5.508 -5.309 1 98.56 169 TRP B C 1
ATOM 2897 O O . TRP B 1 169 ? 6.953 -5.055 -4.219 1 98.56 169 TRP B O 1
ATOM 2907 N N . THR B 1 170 ? 8.398 -5.105 -5.926 1 98.5 170 THR B N 1
ATOM 2908 C CA . THR B 1 170 ? 9.195 -4.008 -5.379 1 98.5 170 THR B CA 1
ATOM 2909 C C . THR B 1 170 ? 8.375 -2.727 -5.305 1 98.5 170 THR B C 1
ATOM 2911 O O . THR B 1 170 ? 8.344 -2.064 -4.266 1 98.5 170 THR B O 1
ATOM 2914 N N . LEU B 1 171 ? 7.703 -2.43 -6.402 1 98.31 171 LEU B N 1
ATOM 2915 C CA . LEU B 1 171 ? 6.879 -1.229 -6.445 1 98.31 171 LEU B CA 1
ATOM 2916 C C . LEU B 1 171 ? 5.754 -1.307 -5.414 1 98.31 171 LEU B C 1
ATOM 2918 O O . LEU B 1 171 ? 5.465 -0.322 -4.73 1 98.31 171 LEU B O 1
ATOM 2922 N N . LEU B 1 172 ? 5.188 -2.434 -5.301 1 98.38 172 LEU B N 1
ATOM 2923 C CA . LEU B 1 172 ? 4.09 -2.652 -4.367 1 98.38 172 LEU B CA 1
ATOM 2924 C C . LEU B 1 172 ? 4.547 -2.426 -2.928 1 98.38 172 LEU B C 1
ATOM 2926 O O . LEU B 1 172 ? 3.928 -1.659 -2.189 1 98.38 172 LEU B O 1
ATOM 2930 N N . ILE B 1 173 ? 5.602 -3.051 -2.529 1 97.69 173 ILE B N 1
ATOM 2931 C CA . ILE B 1 173 ? 6.09 -2.975 -1.156 1 97.69 173 ILE B CA 1
ATOM 2932 C C . ILE B 1 173 ? 6.559 -1.554 -0.854 1 97.69 173 ILE B C 1
ATOM 2934 O O . ILE B 1 173 ? 6.316 -1.034 0.239 1 97.69 173 ILE B O 1
ATOM 2938 N N . GLN B 1 174 ? 7.219 -0.903 -1.85 1 96.31 174 GLN B N 1
ATOM 2939 C CA . GLN B 1 174 ? 7.633 0.482 -1.651 1 96.31 174 GLN B CA 1
ATOM 2940 C C . GLN B 1 174 ? 6.426 1.391 -1.432 1 96.31 174 GLN B C 1
ATOM 2942 O O . GLN B 1 174 ? 6.488 2.326 -0.632 1 96.31 174 GLN B O 1
ATOM 2947 N N . THR B 1 175 ? 5.383 1.132 -2.133 1 96.62 175 THR B N 1
ATOM 2948 C CA . THR B 1 175 ? 4.168 1.93 -2.016 1 96.62 175 THR B CA 1
ATOM 2949 C C . THR B 1 175 ? 3.502 1.706 -0.66 1 96.62 175 THR B C 1
ATOM 2951 O O . THR B 1 175 ? 2.977 2.645 -0.058 1 96.62 175 THR B O 1
ATOM 2954 N N . LEU B 1 176 ? 3.541 0.49 -0.162 1 96.44 176 LEU B N 1
ATOM 2955 C CA . LEU B 1 176 ? 2.992 0.172 1.151 1 96.44 176 LEU B CA 1
ATOM 2956 C C . LEU B 1 176 ? 3.744 0.917 2.25 1 96.44 176 LEU B C 1
ATOM 2958 O O . LEU B 1 176 ? 3.166 1.257 3.283 1 96.44 176 LEU B O 1
ATOM 2962 N N . LEU B 1 177 ? 4.969 1.179 1.972 1 94.12 177 LEU B N 1
ATOM 2963 C CA . LEU B 1 177 ? 5.816 1.78 2.994 1 94.12 177 LEU B CA 1
ATOM 2964 C C . LEU B 1 177 ? 5.953 3.283 2.771 1 94.12 177 LEU B C 1
ATOM 2966 O O . LEU B 1 177 ? 6.914 3.898 3.238 1 94.12 177 LEU B O 1
ATOM 2970 N N . LEU B 1 178 ? 5.07 3.832 1.995 1 92.38 178 LEU B N 1
ATOM 2971 C CA . LEU B 1 178 ? 5.062 5.266 1.73 1 92.38 178 LEU B CA 1
ATOM 2972 C C . LEU B 1 178 ? 4.375 6.023 2.863 1 92.38 178 LEU B C 1
ATOM 2974 O O . LEU B 1 178 ? 3.213 6.41 2.738 1 92.38 178 LEU B O 1
ATOM 2978 N N . PHE B 1 179 ? 5.023 6.215 3.971 1 87 179 PHE B N 1
ATOM 2979 C CA . PHE B 1 179 ? 4.531 6.973 5.113 1 87 179 PHE B CA 1
ATOM 2980 C C . PHE B 1 179 ? 5.691 7.488 5.957 1 87 179 PHE B C 1
ATOM 2982 O O . PHE B 1 179 ? 6.828 7.047 5.793 1 87 179 PHE B O 1
ATOM 2989 N N . ASN B 1 180 ? 5.387 8.516 6.758 1 76.88 180 ASN B N 1
ATOM 2990 C CA . ASN B 1 180 ? 6.34 9 7.75 1 76.88 180 ASN B CA 1
ATOM 2991 C C . ASN B 1 180 ? 6.215 8.242 9.07 1 76.88 180 ASN B C 1
ATOM 2993 O O . ASN B 1 180 ? 5.105 7.887 9.484 1 76.88 180 ASN B O 1
ATOM 2997 N N . LYS B 1 181 ? 7.352 7.906 9.516 1 67.12 181 LYS B N 1
ATOM 2998 C CA . LYS B 1 181 ? 7.316 7.211 10.797 1 67.12 181 LYS B CA 1
ATOM 2999 C C . LYS B 1 181 ? 6.535 8.016 11.836 1 67.12 181 LYS B C 1
ATOM 3001 O O . LYS B 1 181 ? 6.68 9.234 11.922 1 67.12 181 LYS B O 1
ATOM 3006 N N . TYR B 1 182 ? 5.512 7.371 12.375 1 59.06 182 TYR B N 1
ATOM 3007 C CA . TYR B 1 182 ? 4.723 7.98 13.445 1 59.06 182 TYR B CA 1
ATOM 3008 C C . TYR B 1 182 ? 5.621 8.516 14.555 1 59.06 182 TYR B C 1
ATOM 3010 O O . TYR B 1 182 ? 6.453 7.785 15.094 1 59.06 182 TYR B O 1
ATOM 3018 N N . LYS B 1 183 ? 5.914 9.93 14.562 1 53.47 183 LYS B N 1
ATOM 3019 C CA . LYS B 1 183 ? 6.562 10.492 15.75 1 53.47 183 LYS B CA 1
ATOM 3020 C C . LYS B 1 183 ? 5.672 10.352 16.984 1 53.47 183 LYS B C 1
ATOM 3022 O O . LYS B 1 183 ? 4.527 10.805 16.984 1 53.47 183 LYS B O 1
ATOM 3027 N N . ARG B 1 184 ? 5.789 9.328 17.828 1 43.06 184 ARG B N 1
ATOM 3028 C CA . ARG B 1 184 ? 5.168 9.383 19.156 1 43.06 184 ARG B CA 1
ATOM 3029 C C . ARG B 1 184 ? 5.391 10.742 19.812 1 43.06 184 ARG B C 1
ATOM 3031 O O . ARG B 1 184 ? 6.527 11.195 19.938 1 43.06 184 ARG B O 1
ATOM 3038 N N . GLU B 1 185 ? 4.535 11.734 19.531 1 39.5 185 GLU B N 1
ATOM 3039 C CA . GLU B 1 185 ? 4.66 12.891 20.406 1 39.5 185 GLU B CA 1
ATOM 3040 C C . GLU B 1 185 ? 5.082 12.469 21.812 1 39.5 185 GLU B C 1
ATOM 3042 O O . GLU B 1 185 ? 4.422 11.641 22.438 1 39.5 185 GLU B O 1
ATOM 3047 N N . ASP B 1 186 ? 6.238 12.25 22.219 1 34.03 186 ASP B N 1
ATOM 3048 C CA . ASP B 1 186 ? 6.59 12.406 23.625 1 34.03 186 ASP B CA 1
ATOM 3049 C C . ASP B 1 186 ? 5.797 13.547 24.266 1 34.03 186 ASP B C 1
ATOM 3051 O O . ASP B 1 186 ? 5.773 14.664 23.75 1 34.03 186 ASP B O 1
ATOM 3055 N N . SER B 1 187 ? 4.723 13.336 25.109 1 31.42 187 SER B N 1
ATOM 3056 C CA . SER B 1 187 ? 4.43 14.297 26.172 1 31.42 187 SER B CA 1
ATOM 3057 C C . SER B 1 187 ? 5.699 14.969 26.672 1 31.42 187 SER B C 1
ATOM 3059 O O . SER B 1 187 ? 6.742 14.328 26.797 1 31.42 187 SER B O 1
#

Foldseek 3Di:
DLVVLLVVLCVVCVVVPDDPVVSVLVSVVSVVVVLLVVLLVVLLVVCVVVPCNPLSNLLSVLCVQQPVLQPFEDDPDSVVVSVVSNVLSVVLLVCLVPDFDDPVRLLVLLVVLLVLSLVQGNAAAPVNGPPDPVSRVVSSVSNNVSSVVLSVVLVVCVVVRSSSSSSSSSSNVVSVRSHYDPPPPPD/DLVVLLVVLCVVCVVVPDDPVVSVLVSVVSVVVVLLVVLLVVLLVVCVVVPCNPLSNLLSVLCVQQPVLQPFEDDPDSVVVSVVSNVLSVVLLVCLVPDFDDPVRLLVLLVVLLVLSLPQGNAAAPVNGPPDPVSRVVSSVSNNVSSVVLSVVLVVCVVVRSSSSSSSSSSNVSSVRSHYDPPPPDD

Nearest PDB structures (foldseek):
  1zww-assembly1_A  TM=2.366E-01  e=4.557E+00  Mus musculus
  1zww-assembly1_A  TM=2.366E-01  e=5.359E+00  Mus musculus

Solvent-accessible surface area (backbone atoms only — not comparable to full-atom values): 19900 Å² total; per-residue (Å²): 105,67,68,56,54,46,50,51,46,50,59,63,38,67,79,42,89,61,55,70,68,56,48,53,54,50,44,49,51,50,52,54,50,52,51,48,52,50,42,49,54,51,47,29,52,56,34,33,75,76,70,37,36,69,60,37,46,49,40,47,52,51,45,65,63,33,41,87,31,28,48,28,62,66,58,98,41,69,66,54,40,42,52,49,50,47,51,50,52,52,50,40,52,49,39,44,74,62,37,68,78,41,71,68,44,52,51,50,51,41,51,51,29,45,53,32,41,60,49,53,35,46,38,74,45,84,89,56,61,75,78,47,67,69,57,49,53,50,24,30,52,47,28,44,51,42,47,50,49,52,47,50,50,28,63,72,34,46,90,49,49,71,62,19,43,36,48,47,47,44,49,39,54,53,46,46,45,58,40,60,66,67,73,72,74,73,128,106,67,66,56,53,46,50,51,45,50,58,62,39,66,77,49,83,60,54,70,69,56,47,53,54,50,43,49,51,50,51,54,51,51,51,50,52,51,42,51,53,52,47,30,51,57,34,33,75,76,70,37,37,70,61,37,46,49,42,48,53,52,45,65,64,35,41,87,31,27,47,29,62,65,59,98,40,72,65,55,40,42,52,50,50,47,51,50,52,52,50,40,52,48,39,45,73,62,38,69,77,40,72,68,44,50,52,50,52,40,51,51,30,44,54,33,40,61,49,53,34,45,38,73,44,84,90,56,60,74,77,48,67,69,57,48,53,49,23,30,51,47,29,44,49,42,46,49,50,53,47,50,48,28,61,73,33,44,91,48,49,69,60,18,42,37,48,47,46,44,49,39,54,53,46,45,46,57,39,59,66,66,74,74,74,73,128

Secondary structure (DSSP, 8-state):
-HHHHHHHHHHHHTTTT--HHHHHHHHHHHHHHHHHHHHHHHHHHHHHHTT-HHHHHHHHHHHHHHHHHHB----SSHHHHHHHHHHHHHHHHHHHHH----HHHHHHHHHHHHHHHHHHPSBPPTTS----HHHHHHHHHHHHHHHHHHHHHHHHTTTSHHHHHHHHHHHHHHHHT-S--------/-HHHHHHHHHHHHTTTT--HHHHHHHHHHHHHHHHHHHHHHHHHHHHHHTT-HHHHHHHHHHHHHHHHHHB----SSHHHHHHHHHHHHHHHHHHHHH----HHHHHHHHHHHHHHHHHHPSBPPTTS----HHHHHHHHHHHHHHHHHHHHHHHHTTTSHHHHHHHHHHHHHHHHT-S--------

pLDDT: mean 86.72, std 14.32, range [31.42, 98.62]